Protein AF-0000000087367132 (afdb_homodimer)

Solvent-accessible surface area (backbone atoms only — not comparable to full-atom values): 12908 Å² total; per-residue (Å²): 130,71,71,54,52,54,44,44,33,48,47,47,49,28,48,51,34,58,74,62,59,43,39,33,38,38,40,25,40,36,83,37,77,78,73,50,63,68,55,49,30,66,63,48,73,34,74,40,70,44,78,36,56,36,53,92,91,33,25,11,38,36,42,36,28,31,84,76,44,47,73,47,77,76,42,76,52,73,27,36,38,33,30,38,42,28,32,72,91,78,63,48,67,48,30,38,34,42,36,33,54,62,40,57,63,61,81,70,65,73,75,58,79,61,64,66,75,78,123,129,73,70,56,53,54,44,48,36,47,49,48,49,27,48,51,35,58,74,64,58,44,38,34,37,37,42,25,40,36,86,36,77,77,73,52,64,67,56,50,29,66,65,48,73,34,74,40,73,44,80,37,57,36,54,92,92,35,26,11,38,35,42,34,28,31,83,78,43,46,72,46,76,78,44,75,54,72,26,36,40,34,31,39,42,28,32,70,90,80,64,50,69,47,29,38,35,41,36,35,56,64,41,57,52,69,71,64,63,56,76,71,53,84,66,75,74,78,124

Organism: Triticum turgidum subsp. durum (NCBI:txid4567)

Foldseek 3Di:
DPVVVLVVVLLVQLCVCVVVVDFKDKDFAAQPQDDDPVVSCVSNVFDDKDWACADDNQHIMMITGHPQWDKAWDDDDSFKTWIKIAGDVVRDIDIDMDGYDPPPPDCPPPPPPPPDPPD/DVVVVLVVVLLVQLCVCVVVVDFKDKDFADQPQDDDPVVSCVSNVFDDKDWACADDNQHIMMITGHPQWDKAWDDDDSFKTWIKIAGPVVRDIDIDMDGDDPPPPPPVVPVVPDPPPPD

Sequence (238 aa):
MGRGLGNDRMLFLANLIRSTKAEVTFVSEIKSSKVCSVYLVNRFDVTNVLVVPSRGASGGLWLMWTDDLNITVHSATFHHILANVVHPASGVQFCLICTSKHARVLQWYFFSFNRPLSQMGRGLGNDRMLFLANLIRSTKAEVTFVSEIKSSKVCSVYLVNRFDVTNVLVVPSRGASGGLWLMWTDDLNITVHSATFHHILANVVHPASGVQFCLICTSKHARVLQWYFFSFNRPLSQ

Radius of gyration: 17.92 Å; Cα contacts (8 Å, |Δi|>4): 469; chains: 2; bounding box: 49×49×58 Å

pLDDT: mean 73.44, std 22.29, range [22.67, 95.94]

Secondary structure (DSSP, 8-state):
-HHHHHHHHHHHHHHHHHHHT-SEEEEEEE--SS--HHHHHHHHT-SEEEEE--BTTBPEEEEEE-TTSEEEEEEE-SSEEEEEEE-TTT--EEEEEEE-TT----------S------/--HHHHHHHHHHHHHHHHHHT-SEEEEEEE--SS--HHHHHHHHT-SEEEEE--BTTBPEEEEEE-TTSEEEEEEE-SSEEEEEEE-TTT--EEEEEEE-TT--SGGGGGG--------

Structure (mmCIF, N/CA/C/O backbone):
data_AF-0000000087367132-model_v1
#
loop_
_entity.id
_entity.type
_entity.pdbx_description
1 polymer 'Uncharacterized protein'
#
loop_
_atom_site.group_PDB
_atom_site.id
_atom_site.type_symbol
_atom_site.label_atom_id
_atom_site.label_alt_id
_atom_site.label_comp_id
_atom_site.label_asym_id
_atom_site.label_entity_id
_atom_site.label_seq_id
_atom_site.pdbx_PDB_ins_code
_atom_site.Cartn_x
_atom_site.Cartn_y
_atom_site.Cartn_z
_atom_site.occupancy
_atom_site.B_iso_or_equiv
_atom_site.auth_seq_id
_atom_site.auth_comp_id
_atom_site.auth_asym_id
_atom_site.auth_atom_id
_atom_site.pdbx_PDB_model_num
ATOM 1 N N . MET A 1 1 ? -5.184 27.547 -6.203 1 25.3 1 MET A N 1
ATOM 2 C CA . MET A 1 1 ? -3.873 26.922 -6.367 1 25.3 1 MET A CA 1
ATOM 3 C C . MET A 1 1 ? -3.945 25.422 -6.098 1 25.3 1 MET A C 1
ATOM 5 O O . MET A 1 1 ? -2.92 24.734 -6.094 1 25.3 1 MET A O 1
ATOM 9 N N . GLY A 1 2 ? -4.789 24.875 -5.223 1 33.53 2 GLY A N 1
ATOM 10 C CA . GLY A 1 2 ? -4.941 23.625 -4.508 1 33.53 2 GLY A CA 1
ATOM 11 C C . GLY A 1 2 ? -5.266 22.453 -5.422 1 33.53 2 GLY A C 1
ATOM 12 O O . GLY A 1 2 ? -5.062 21.297 -5.051 1 33.53 2 GLY A O 1
ATOM 13 N N . ARG A 1 3 ? -6.141 22.719 -6.367 1 39.12 3 ARG A N 1
ATOM 14 C CA . ARG A 1 3 ? -6.801 21.828 -7.312 1 39.12 3 ARG A CA 1
ATOM 15 C C . ARG A 1 3 ? -5.793 21.188 -8.266 1 39.12 3 ARG A C 1
ATOM 17 O O . ARG A 1 3 ? -6 20.078 -8.75 1 39.12 3 ARG A O 1
ATOM 24 N N . GLY A 1 4 ? -4.781 22 -8.547 1 39.09 4 GLY A N 1
ATOM 25 C CA . GLY A 1 4 ? -3.793 21.719 -9.57 1 39.09 4 GLY A CA 1
ATOM 26 C C . GLY A 1 4 ? -2.863 20.578 -9.219 1 39.09 4 GLY A C 1
ATOM 27 O O . GLY A 1 4 ? -2.525 19.75 -10.078 1 39.09 4 GLY A O 1
ATOM 28 N N . LEU A 1 5 ? -2.32 20.703 -7.918 1 42.44 5 LEU A N 1
ATOM 29 C CA . LEU A 1 5 ? -1.371 19.734 -7.379 1 42.44 5 LEU A CA 1
ATOM 30 C C . LEU A 1 5 ? -1.988 18.328 -7.324 1 42.44 5 LEU A C 1
ATOM 32 O O . LEU A 1 5 ? -1.293 17.328 -7.52 1 42.44 5 LEU A O 1
ATOM 36 N N . GLY A 1 6 ? -3.348 18.469 -7.027 1 52.84 6 GLY A N 1
ATOM 37 C CA . GLY A 1 6 ? -4.125 17.25 -7.055 1 52.84 6 GLY A CA 1
ATOM 38 C C . GLY A 1 6 ? -4.156 16.594 -8.422 1 52.84 6 GLY A C 1
ATOM 39 O O . GLY A 1 6 ? -3.973 15.375 -8.539 1 52.84 6 GLY A O 1
ATOM 40 N N . ASN A 1 7 ? -4.133 17.531 -9.32 1 59.34 7 ASN A N 1
ATOM 41 C CA . ASN A 1 7 ? -4.227 17.031 -10.695 1 59.34 7 ASN A CA 1
ATOM 42 C C . ASN A 1 7 ? -2.904 16.438 -11.164 1 59.34 7 ASN A C 1
ATOM 44 O O . ASN A 1 7 ? -2.889 15.398 -11.836 1 59.34 7 ASN A O 1
ATOM 48 N N . ASP A 1 8 ? -1.919 17.203 -10.75 1 65.31 8 ASP A N 1
ATOM 49 C CA . ASP A 1 8 ? -0.606 16.734 -11.18 1 65.31 8 ASP A CA 1
ATOM 50 C C . ASP A 1 8 ? -0.274 15.383 -10.539 1 65.31 8 ASP A C 1
ATOM 52 O O . ASP A 1 8 ? 0.299 14.508 -11.188 1 65.31 8 ASP A O 1
ATOM 56 N N . ARG A 1 9 ? -0.706 15.273 -9.352 1 68.56 9 ARG A N 1
ATOM 57 C CA . ARG A 1 9 ? -0.485 14.008 -8.664 1 68.56 9 ARG A CA 1
ATOM 58 C C . ARG A 1 9 ? -1.268 12.883 -9.328 1 68.56 9 ARG A C 1
ATOM 60 O O . ARG A 1 9 ? -0.756 11.773 -9.484 1 68.56 9 ARG A O 1
ATOM 67 N N . MET A 1 10 ? -2.361 13.32 -9.711 1 75.94 10 MET A N 1
ATOM 68 C CA . MET A 1 10 ? -3.215 12.312 -10.336 1 75.94 10 MET A CA 1
ATOM 69 C C . MET A 1 10 ? -2.672 11.914 -11.703 1 75.94 10 MET A C 1
ATOM 71 O O . MET A 1 10 ? -2.721 10.734 -12.078 1 75.94 10 MET A O 1
ATOM 75 N N . LEU A 1 11 ? -2.168 12.898 -12.336 1 76.56 11 LEU A N 1
ATOM 76 C CA . LEU A 1 11 ? -1.594 12.617 -13.648 1 76.56 11 LEU A CA 1
ATOM 77 C C . LEU A 1 11 ? -0.336 11.766 -13.523 1 76.56 11 LEU A C 1
ATOM 79 O O . LEU A 1 11 ? -0.125 10.844 -14.305 1 76.56 11 LEU A O 1
ATOM 83 N N . PHE A 1 12 ? 0.401 12.055 -12.609 1 78.31 12 PHE A N 1
ATOM 84 C CA . PHE A 1 12 ? 1.61 11.281 -12.367 1 78.31 12 PHE A CA 1
ATOM 85 C C . PHE A 1 12 ? 1.265 9.836 -12.016 1 78.31 12 PHE A C 1
ATOM 87 O O . PHE A 1 12 ? 1.85 8.898 -12.562 1 78.31 12 PHE A O 1
ATOM 94 N N . LEU A 1 13 ? 0.392 9.797 -11.164 1 82.5 13 LEU A N 1
ATOM 95 C CA . LEU A 1 13 ? -0.024 8.461 -10.742 1 82.5 13 LEU A CA 1
ATOM 96 C C . LEU A 1 13 ? -0.577 7.664 -11.922 1 82.5 13 LEU A C 1
ATOM 98 O O . LEU A 1 13 ? -0.265 6.484 -12.078 1 82.5 13 LEU A O 1
ATOM 102 N N . ALA A 1 14 ? -1.333 8.352 -12.641 1 86.12 14 ALA A N 1
ATOM 103 C CA . ALA A 1 14 ? -1.898 7.688 -13.812 1 86.12 14 ALA A CA 1
ATOM 104 C C . ALA A 1 14 ? -0.799 7.211 -14.758 1 86.12 14 ALA A C 1
ATOM 106 O O . ALA A 1 14 ? -0.839 6.074 -15.242 1 86.12 14 ALA A O 1
ATOM 107 N N . ASN A 1 15 ? 0.107 8.047 -14.953 1 86.06 15 ASN A N 1
ATOM 108 C CA . ASN A 1 15 ? 1.219 7.688 -15.828 1 86.06 15 ASN A CA 1
ATOM 109 C C . ASN A 1 15 ? 2.047 6.547 -15.242 1 86.06 15 ASN A C 1
ATOM 111 O O . ASN A 1 15 ? 2.502 5.664 -15.977 1 86.06 15 ASN A O 1
ATOM 115 N N . LEU A 1 16 ? 2.268 6.656 -14.008 1 85.19 16 LEU A N 1
ATOM 116 C CA . LEU A 1 16 ? 3.025 5.609 -13.328 1 85.19 16 LEU A CA 1
ATOM 117 C C . LEU A 1 16 ? 2.324 4.262 -13.453 1 85.19 16 LEU A C 1
ATOM 119 O O . LEU A 1 16 ? 2.957 3.256 -13.781 1 85.19 16 LEU A O 1
ATOM 123 N N . ILE A 1 17 ? 1.095 4.273 -13.258 1 89 17 ILE A N 1
ATOM 124 C CA . ILE A 1 17 ? 0.31 3.045 -13.336 1 89 17 ILE A CA 1
ATOM 125 C C . ILE A 1 17 ? 0.336 2.502 -14.758 1 89 17 ILE A C 1
ATOM 127 O O . ILE A 1 17 ? 0.559 1.308 -14.977 1 89 17 ILE A O 1
ATOM 131 N N . ARG A 1 18 ? 0.165 3.354 -15.672 1 88.62 18 ARG A N 1
ATOM 132 C CA . ARG A 1 18 ? 0.109 2.941 -17.062 1 88.62 18 ARG A CA 1
ATOM 133 C C . ARG A 1 18 ? 1.464 2.426 -17.547 1 88.62 18 ARG A C 1
ATOM 135 O O . ARG A 1 18 ? 1.543 1.381 -18.188 1 88.62 18 ARG A O 1
ATOM 142 N N . SER A 1 19 ? 2.441 3.146 -17.172 1 89.25 19 SER A N 1
ATOM 143 C CA . SER A 1 19 ? 3.773 2.801 -17.656 1 89.25 19 SER A CA 1
ATOM 144 C C . SER A 1 19 ? 4.277 1.515 -17.016 1 89.25 19 SER A C 1
ATOM 146 O O . SER A 1 19 ? 5.043 0.765 -17.625 1 89.25 19 SER A O 1
ATOM 148 N N . THR A 1 20 ? 3.92 1.251 -15.844 1 90.12 20 THR A N 1
ATOM 149 C CA . THR A 1 20 ? 4.418 0.081 -15.125 1 90.12 20 THR A CA 1
ATOM 150 C C . THR A 1 20 ? 3.436 -1.081 -15.242 1 90.12 20 THR A C 1
ATOM 152 O O . THR A 1 20 ? 3.756 -2.211 -14.867 1 90.12 20 THR A O 1
ATOM 155 N N . LYS A 1 21 ? 2.252 -0.801 -15.773 1 91.31 21 LYS A N 1
ATOM 156 C CA . LYS A 1 21 ? 1.174 -1.783 -15.852 1 91.31 21 LYS A CA 1
ATOM 157 C C . LYS A 1 21 ? 0.908 -2.416 -14.492 1 91.31 21 LYS A C 1
ATOM 159 O O . LYS A 1 21 ? 0.802 -3.639 -14.375 1 91.31 21 LYS A O 1
ATOM 164 N N . ALA A 1 22 ? 0.892 -1.534 -13.57 1 93.06 22 ALA A N 1
ATOM 165 C CA . ALA A 1 22 ? 0.667 -2.012 -12.211 1 93.06 22 ALA A CA 1
ATOM 166 C C . ALA A 1 22 ? -0.708 -2.66 -12.078 1 93.06 22 ALA A C 1
ATOM 168 O O . ALA A 1 22 ? -1.701 -2.133 -12.586 1 93.06 22 ALA A O 1
ATOM 169 N N . GLU A 1 23 ? -0.711 -3.803 -11.422 1 94.56 23 GLU A N 1
ATOM 170 C CA . GLU A 1 23 ? -1.973 -4.52 -11.258 1 94.56 23 GLU A CA 1
ATOM 171 C C . GLU A 1 23 ? -2.658 -4.125 -9.953 1 94.56 23 GLU A C 1
ATOM 173 O O . GLU A 1 23 ? -3.863 -4.336 -9.789 1 94.56 23 GLU A O 1
ATOM 178 N N . VAL A 1 24 ? -1.892 -3.656 -9 1 94.81 24 VAL A N 1
ATOM 179 C CA . VAL A 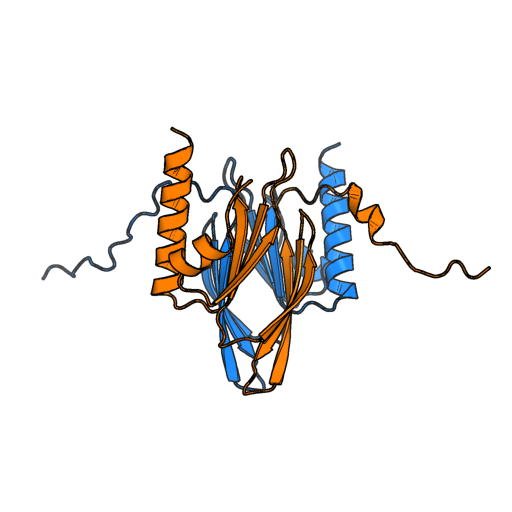1 24 ? -2.432 -3.191 -7.727 1 94.81 24 VAL A CA 1
ATOM 180 C C . VAL A 1 24 ? -1.802 -1.851 -7.359 1 94.81 24 VAL A C 1
ATOM 182 O O . VAL A 1 24 ? -0.578 -1.699 -7.402 1 94.81 24 VAL A O 1
ATOM 185 N N . THR A 1 25 ? -2.641 -0.878 -7.031 1 93.44 25 THR A N 1
ATOM 186 C CA . THR A 1 25 ? -2.166 0.438 -6.621 1 93.44 25 THR A CA 1
ATOM 187 C C . THR A 1 25 ? -2.881 0.9 -5.355 1 93.44 25 THR A C 1
ATOM 189 O O . THR A 1 25 ? -4.113 0.889 -5.293 1 93.44 25 THR A O 1
ATOM 192 N N . PHE A 1 26 ? -2.098 1.244 -4.387 1 92.19 26 PHE A N 1
ATOM 193 C CA . PHE A 1 26 ? -2.611 1.848 -3.16 1 92.19 26 PHE A CA 1
ATOM 194 C C . PHE A 1 26 ? -2.207 3.314 -3.068 1 92.19 26 PHE A C 1
ATOM 196 O O . PHE A 1 26 ? -1.042 3.656 -3.283 1 92.19 26 PHE A O 1
ATOM 203 N N . VAL A 1 27 ? -3.268 4.152 -2.76 1 85.94 27 VAL A N 1
ATOM 204 C CA . VAL A 1 27 ? -3.025 5.586 -2.619 1 85.94 27 VAL A CA 1
ATOM 205 C C . VAL A 1 27 ? -3.553 6.07 -1.27 1 85.94 27 VAL A C 1
ATOM 207 O O . VAL A 1 27 ? -4.699 5.789 -0.908 1 85.94 27 VAL A O 1
ATOM 210 N N . SER A 1 28 ? -2.611 6.652 -0.563 1 81 28 SER A N 1
ATOM 211 C CA . SER A 1 28 ? -3.043 7.227 0.706 1 81 28 SER A CA 1
ATOM 212 C C . SER A 1 28 ? -3.051 8.75 0.649 1 81 28 SER A C 1
ATOM 214 O O . SER A 1 28 ? -2.309 9.352 -0.131 1 81 28 SER A O 1
ATOM 216 N N . GLU A 1 29 ? -3.945 9.406 1.53 1 66.5 29 GLU A N 1
ATOM 217 C CA . GLU A 1 29 ? -4.031 10.812 1.923 1 66.5 29 GLU A CA 1
ATOM 218 C C . GLU A 1 29 ? -4.441 11.688 0.745 1 66.5 29 GLU A C 1
ATOM 220 O O . GLU A 1 29 ? -3.666 12.531 0.291 1 66.5 29 GLU A O 1
ATOM 225 N N . ILE A 1 30 ? -5.355 11.234 0.219 1 60.34 30 ILE A N 1
ATOM 226 C CA . ILE A 1 30 ? -5.977 12.117 -0.76 1 60.34 30 ILE A CA 1
ATOM 227 C C . ILE A 1 30 ? -7.152 12.852 -0.119 1 60.34 30 ILE A C 1
ATOM 229 O O . ILE A 1 30 ? -7.93 12.258 0.632 1 60.34 30 ILE A O 1
ATOM 233 N N . LYS A 1 31 ? -6.82 14.062 0.013 1 55.81 31 LYS A N 1
ATOM 234 C CA . LYS A 1 31 ? -7.977 14.82 0.479 1 55.81 31 LYS A CA 1
ATOM 235 C C . LYS A 1 31 ? -9.102 14.789 -0.551 1 55.81 31 LYS A C 1
ATOM 237 O O . LYS A 1 31 ? -9.078 15.539 -1.525 1 55.81 31 LYS A O 1
ATOM 242 N N . SER A 1 32 ? -9.484 13.516 -0.865 1 53.34 32 SER A N 1
ATOM 243 C CA . SER A 1 32 ? -10.539 13.492 -1.873 1 53.34 32 SER A CA 1
ATOM 244 C C . SER A 1 32 ? -11.906 13.281 -1.235 1 53.34 32 SER A C 1
ATOM 246 O O . SER A 1 32 ? -12.117 12.312 -0.508 1 53.34 32 SER A O 1
ATOM 248 N N . SER A 1 33 ? -12.617 14.18 -0.838 1 54.88 33 SER A N 1
ATOM 249 C CA . SER A 1 33 ? -13.984 14.031 -0.346 1 54.88 33 SER A CA 1
ATOM 250 C C . SER A 1 33 ? -14.875 13.375 -1.395 1 54.88 33 SER A C 1
ATOM 252 O O . SER A 1 33 ? -15.812 12.648 -1.054 1 54.88 33 SER A O 1
ATOM 254 N N . LYS A 1 34 ? -14.727 13.789 -2.621 1 58.06 34 LYS A N 1
ATOM 255 C CA . LYS A 1 34 ? -15.82 13.469 -3.535 1 58.06 34 LYS A CA 1
ATOM 256 C C . LYS A 1 34 ? -15.305 12.766 -4.785 1 58.06 34 LYS A C 1
ATOM 258 O O . LYS A 1 34 ? -15.844 12.953 -5.879 1 58.06 34 LYS A O 1
ATOM 263 N N . VAL A 1 35 ? -14.336 11.867 -4.574 1 62.06 35 VAL A N 1
ATOM 264 C CA . VAL A 1 35 ? -13.953 11.289 -5.859 1 62.06 35 VAL A CA 1
ATOM 265 C C . VAL A 1 35 ? -14.805 10.055 -6.145 1 62.06 35 VAL A C 1
ATOM 267 O O . VAL A 1 35 ? -15.008 9.211 -5.266 1 62.06 35 VAL A O 1
ATOM 270 N N . CYS A 1 36 ? -15.414 10.086 -7.297 1 66.94 36 CYS A N 1
ATOM 271 C CA . CYS A 1 36 ? -16.25 8.977 -7.738 1 66.94 36 CYS A CA 1
ATOM 272 C C . CYS A 1 36 ? -15.398 7.832 -8.289 1 66.94 36 CYS A C 1
ATOM 274 O O . CYS A 1 36 ? -14.414 8.07 -8.984 1 66.94 36 CYS A O 1
ATOM 276 N N . SER A 1 37 ? -15.797 6.633 -7.883 1 73.69 37 SER A N 1
ATOM 277 C CA . SER A 1 37 ? -15.125 5.414 -8.32 1 73.69 37 SER A CA 1
ATOM 278 C C . SER A 1 37 ? -15.023 5.359 -9.844 1 73.69 37 SER A C 1
ATOM 280 O O . SER A 1 37 ? -14.008 4.918 -10.391 1 73.69 37 SER A O 1
ATOM 282 N N . VAL A 1 38 ? -16.031 5.902 -10.484 1 74.56 38 VAL A N 1
ATOM 283 C CA . VAL A 1 38 ? -16.062 5.848 -11.938 1 74.56 38 VAL A CA 1
ATOM 284 C C . VAL A 1 38 ? -14.969 6.73 -12.523 1 74.56 38 VAL A C 1
ATOM 286 O O . VAL A 1 38 ? -14.328 6.371 -13.516 1 74.56 38 VAL A O 1
ATOM 289 N N . TYR A 1 39 ? -14.758 7.785 -11.859 1 77.25 39 TYR A N 1
ATOM 290 C CA . TYR A 1 39 ? -13.695 8.688 -12.305 1 77.25 39 TYR A CA 1
ATOM 291 C C . TYR A 1 39 ? -12.336 8.016 -12.203 1 77.25 39 TYR A C 1
ATOM 293 O O . TYR A 1 39 ? -11.531 8.086 -13.133 1 77.25 39 TYR A O 1
ATOM 301 N N . LEU A 1 40 ? -12.148 7.34 -11.195 1 79.94 40 LEU A N 1
ATOM 302 C CA . LEU A 1 40 ? -10.852 6.707 -10.969 1 79.94 40 LEU A CA 1
ATOM 303 C C . LEU A 1 40 ? -10.625 5.562 -11.953 1 79.94 40 LEU A C 1
ATOM 305 O O . LEU A 1 40 ? -9.516 5.395 -12.469 1 79.94 40 LEU A O 1
ATOM 309 N N . VAL A 1 41 ? -11.656 4.863 -12.234 1 81.56 41 VAL A N 1
ATOM 310 C CA . VAL A 1 41 ? -11.562 3.734 -13.148 1 81.56 41 VAL A CA 1
ATOM 311 C C . VAL A 1 41 ? -11.141 4.227 -14.531 1 81.56 41 VAL A C 1
ATOM 313 O O . VAL A 1 41 ? -10.281 3.629 -15.18 1 81.56 41 VAL A O 1
ATOM 316 N N . ASN A 1 42 ? -11.703 5.273 -14.883 1 81.88 42 ASN A N 1
ATOM 317 C CA . ASN A 1 42 ? -11.414 5.812 -16.203 1 81.88 42 ASN A CA 1
ATOM 318 C C . ASN A 1 42 ? -10.047 6.484 -16.25 1 81.88 42 ASN A C 1
ATOM 320 O O . ASN A 1 42 ? -9.312 6.336 -17.234 1 81.88 42 ASN A O 1
ATOM 324 N N . ARG A 1 43 ? -9.766 7.109 -15.18 1 80.69 43 ARG A N 1
ATOM 325 C CA . ARG A 1 43 ? -8.531 7.891 -15.133 1 80.69 43 ARG A CA 1
ATOM 326 C C . ARG A 1 43 ? -7.309 6.98 -15.07 1 80.69 43 ARG A C 1
ATOM 328 O O . ARG A 1 43 ? -6.27 7.285 -15.656 1 80.69 43 ARG A O 1
ATOM 335 N N . PHE A 1 44 ? -7.383 5.906 -14.406 1 85.81 44 PHE A N 1
ATOM 336 C CA . PHE A 1 44 ? -6.207 5.09 -14.133 1 85.81 44 PHE A CA 1
ATOM 337 C C . PHE A 1 44 ? -6.246 3.795 -14.93 1 85.81 44 PHE A C 1
ATOM 339 O O . PHE A 1 44 ? -5.305 3 -14.883 1 85.81 44 PHE A O 1
ATOM 346 N N . ASP A 1 45 ? -7.254 3.572 -15.734 1 86.19 45 ASP A N 1
ATOM 347 C CA . ASP A 1 45 ? -7.414 2.373 -16.547 1 86.19 45 ASP A CA 1
ATOM 348 C C . ASP A 1 45 ? -7.367 1.112 -15.695 1 86.19 45 ASP A C 1
ATOM 350 O O . ASP A 1 45 ? -6.621 0.178 -15.992 1 86.19 45 ASP A O 1
ATOM 354 N N . VAL A 1 46 ? -8.047 1.258 -14.617 1 87.25 46 VAL A N 1
ATOM 355 C CA . VAL A 1 46 ? -8.203 0.108 -13.734 1 87.25 46 VAL A CA 1
ATOM 356 C C . VAL A 1 46 ? -9.648 -0.374 -13.766 1 87.25 46 VAL A C 1
ATOM 358 O O . VAL A 1 46 ? -10.539 0.337 -14.242 1 87.25 46 VAL A O 1
ATOM 361 N N . THR A 1 47 ? -9.797 -1.593 -13.32 1 90.75 47 THR A N 1
ATOM 362 C CA . THR A 1 47 ? -11.133 -2.174 -13.414 1 90.75 47 THR A CA 1
ATOM 363 C C . THR A 1 47 ? -11.844 -2.109 -12.07 1 90.75 47 THR A C 1
ATOM 365 O O . THR A 1 47 ? -13.078 -2.033 -12.016 1 90.75 47 THR A O 1
ATOM 368 N N . ASN A 1 48 ? -11.109 -2.195 -11.008 1 93.5 48 ASN A N 1
ATOM 369 C CA . ASN A 1 48 ? -11.688 -2.209 -9.672 1 93.5 48 ASN A CA 1
ATOM 370 C C . ASN A 1 48 ? -11.086 -1.114 -8.789 1 93.5 48 ASN A C 1
ATOM 372 O O . ASN A 1 48 ? -9.883 -0.854 -8.844 1 93.5 48 ASN A O 1
ATOM 376 N N . VAL A 1 49 ? -12.07 -0.487 -7.988 1 91.31 49 VAL A N 1
ATOM 377 C CA . VAL A 1 49 ? -11.609 0.587 -7.113 1 91.31 49 VAL A CA 1
ATOM 378 C C . VAL A 1 49 ? -12.336 0.518 -5.777 1 91.31 49 VAL A C 1
ATOM 380 O O . VAL A 1 49 ? -13.539 0.241 -5.734 1 91.31 49 VAL A O 1
ATOM 383 N N . LEU A 1 50 ? -11.578 0.665 -4.75 1 91.75 50 LEU A N 1
ATOM 384 C CA . LEU A 1 50 ? -12.117 0.922 -3.42 1 91.75 50 LEU A CA 1
ATOM 385 C C . LEU A 1 50 ? -11.711 2.307 -2.926 1 91.75 50 LEU A C 1
ATOM 387 O O . LEU A 1 50 ? -10.523 2.643 -2.918 1 91.75 50 LEU A O 1
ATOM 391 N N . VAL A 1 51 ? -12.75 3.055 -2.553 1 88 51 VAL A N 1
ATOM 392 C CA . VAL A 1 51 ? -12.484 4.402 -2.057 1 88 51 VAL A CA 1
ATOM 393 C C . VAL A 1 51 ? -12.906 4.504 -0.593 1 88 51 VAL A C 1
ATOM 395 O O . VAL A 1 51 ? -14.062 4.25 -0.252 1 88 51 VAL A O 1
ATOM 398 N N . VAL A 1 52 ? -11.93 4.82 0.258 1 87.44 52 VAL A N 1
ATOM 399 C CA . VAL A 1 52 ? -12.211 5.227 1.631 1 87.44 52 VAL A CA 1
ATOM 400 C C . VAL A 1 52 ? -12.141 6.746 1.746 1 87.44 52 VAL A C 1
ATOM 402 O O . VAL A 1 52 ? -11.07 7.336 1.605 1 87.44 52 VAL A O 1
ATOM 405 N N . PRO A 1 53 ? -13.297 7.344 1.952 1 81.06 53 PRO A N 1
ATOM 406 C CA . PRO A 1 53 ? -13.305 8.805 1.965 1 81.06 53 PRO A CA 1
ATOM 407 C C . PRO A 1 53 ? -12.5 9.391 3.123 1 81.06 53 PRO A C 1
ATOM 409 O O . PRO A 1 53 ? -12.281 8.719 4.129 1 81.06 53 PRO A O 1
ATOM 412 N N . SER A 1 54 ? -12.047 10.648 2.83 1 76.81 54 SER A N 1
ATOM 413 C CA . SER A 1 54 ? -11.352 11.352 3.896 1 76.81 54 SER A CA 1
ATOM 414 C C . SER A 1 54 ? -12.305 11.727 5.027 1 76.81 54 SER A C 1
ATOM 416 O O . SER A 1 54 ? -13.5 11.914 4.805 1 76.81 54 SER A O 1
ATOM 418 N N . ARG A 1 55 ? -11.75 11.719 6.191 1 71.06 55 ARG A N 1
ATOM 419 C CA . ARG A 1 55 ? -12.508 12.156 7.363 1 71.06 55 ARG A CA 1
ATOM 420 C C . ARG A 1 55 ? -11.695 13.141 8.195 1 71.06 55 ARG A C 1
ATOM 422 O O . ARG A 1 55 ? -10.656 12.789 8.758 1 71.06 55 ARG A O 1
ATOM 429 N N . GLY A 1 56 ? -12.242 14.344 8.273 1 67.75 56 GLY A N 1
ATOM 430 C CA . GLY A 1 56 ? -11.531 15.359 9.031 1 67.75 56 GLY A CA 1
ATOM 431 C C . GLY A 1 56 ? -10.141 15.648 8.5 1 67.75 56 GLY A C 1
ATOM 432 O O . GLY A 1 56 ? -9.984 16.016 7.336 1 67.75 56 GLY A O 1
ATOM 433 N N . ALA A 1 57 ? -9.156 15.328 9.398 1 64.12 57 ALA A N 1
ATOM 434 C CA . ALA A 1 57 ? -7.766 15.609 9.062 1 64.12 57 ALA A CA 1
ATOM 435 C C . ALA A 1 57 ? -7.105 14.414 8.383 1 64.12 57 ALA A C 1
ATOM 437 O O . ALA A 1 57 ? -6.012 14.531 7.824 1 64.12 57 ALA A O 1
ATOM 438 N N . SER A 1 58 ? -7.934 13.289 8.406 1 64.12 58 SER A N 1
ATOM 439 C CA . SER A 1 58 ? -7.371 12.109 7.773 1 64.12 58 SER A CA 1
ATOM 440 C C . SER A 1 58 ? -7.676 12.086 6.277 1 64.12 58 SER A C 1
ATOM 442 O O . SER A 1 58 ? -8.766 12.477 5.855 1 64.12 58 SER A O 1
ATOM 444 N N . GLY A 1 59 ? -6.762 11.859 5.527 1 70.62 59 GLY A N 1
ATOM 445 C CA . GLY A 1 59 ? -6.988 11.719 4.098 1 70.62 59 GLY A CA 1
ATOM 446 C C . GLY A 1 59 ? -7.715 10.438 3.73 1 70.62 59 GLY A C 1
ATOM 447 O O . GLY A 1 59 ? -8.031 9.633 4.602 1 70.62 59 GLY A O 1
ATOM 448 N N . GLY A 1 60 ? -8.148 10.344 2.59 1 79.19 60 GLY A N 1
ATOM 449 C CA . GLY A 1 60 ? -8.789 9.141 2.08 1 79.19 60 GLY A CA 1
ATOM 450 C C . GLY A 1 60 ? -7.797 8.102 1.593 1 79.19 60 GLY A C 1
ATOM 451 O O . GLY A 1 60 ? -6.602 8.375 1.489 1 79.19 60 GLY A O 1
ATOM 452 N N . LEU A 1 61 ? -8.234 6.859 1.455 1 85.88 61 LEU A N 1
ATOM 453 C CA . LEU A 1 61 ? -7.461 5.762 0.892 1 85.88 61 LEU A CA 1
ATOM 454 C C . LEU A 1 61 ? -8.117 5.223 -0.374 1 85.88 61 LEU A C 1
ATOM 456 O O . LEU A 1 61 ? -9.344 5.105 -0.44 1 85.88 61 LEU A O 1
ATOM 460 N N . TRP A 1 62 ? -7.238 4.887 -1.348 1 89.56 62 TRP A N 1
ATOM 461 C CA . TRP A 1 62 ? -7.707 4.215 -2.553 1 89.56 62 TRP A CA 1
ATOM 462 C C . TRP A 1 62 ? -6.953 2.904 -2.773 1 89.56 62 TRP A C 1
ATOM 464 O O . TRP A 1 62 ? -5.738 2.84 -2.58 1 89.56 62 TRP A O 1
ATOM 474 N N . LEU A 1 63 ? -7.723 1.933 -3.055 1 93.12 63 LEU A N 1
ATOM 475 C CA . LEU A 1 63 ? -7.168 0.69 -3.582 1 93.12 63 LEU A CA 1
ATOM 476 C C . LEU A 1 63 ? -7.727 0.393 -4.969 1 93.12 63 LEU A C 1
ATOM 478 O O . LEU A 1 63 ? -8.945 0.323 -5.152 1 93.12 63 LEU A O 1
ATOM 482 N N . MET A 1 64 ? -6.801 0.288 -5.887 1 93.62 64 MET A N 1
ATOM 483 C CA . MET A 1 64 ? -7.172 0.023 -7.273 1 93.62 64 MET A CA 1
ATOM 484 C C . MET A 1 64 ? -6.465 -1.225 -7.797 1 93.62 64 MET A C 1
ATOM 486 O O . MET A 1 64 ? -5.293 -1.452 -7.496 1 93.62 64 MET A O 1
ATOM 490 N N . TRP A 1 65 ? -7.246 -1.975 -8.57 1 95.06 65 TRP A N 1
ATOM 491 C CA . TRP A 1 65 ? -6.598 -3.16 -9.125 1 95.06 65 TRP A CA 1
ATOM 492 C C . TRP A 1 65 ? -7.262 -3.582 -10.43 1 95.06 65 TRP A C 1
ATOM 494 O O . TRP A 1 65 ? -8.383 -3.168 -10.727 1 95.06 65 TRP A O 1
ATOM 504 N N . THR A 1 66 ? -6.523 -4.363 -11.195 1 93.81 66 THR A N 1
ATOM 505 C CA . THR A 1 66 ? -7.008 -4.848 -12.477 1 93.81 66 THR A CA 1
ATOM 506 C C . THR A 1 66 ? -7.684 -6.207 -12.328 1 93.81 66 THR A C 1
ATOM 508 O O . THR A 1 66 ? -7.586 -6.84 -11.273 1 93.81 66 THR A O 1
ATOM 511 N N . ASP A 1 67 ? -8.312 -6.676 -13.375 1 92.25 67 ASP A N 1
ATOM 512 C CA . ASP A 1 67 ? -9.039 -7.941 -13.359 1 92.25 67 ASP A CA 1
ATOM 513 C C . ASP A 1 67 ? -8.086 -9.125 -13.406 1 92.25 67 ASP A C 1
ATOM 515 O O . ASP A 1 67 ? -8.508 -10.281 -13.25 1 92.25 67 ASP A O 1
ATOM 519 N N . ASP A 1 68 ? -6.828 -8.844 -13.539 1 89.44 68 ASP A N 1
ATOM 520 C CA . ASP A 1 68 ? -5.852 -9.93 -13.547 1 89.44 68 ASP A CA 1
ATOM 521 C C . ASP A 1 68 ? -5.719 -10.555 -12.164 1 89.44 68 ASP A C 1
ATOM 523 O O . ASP A 1 68 ? -5.215 -11.672 -12.023 1 89.44 68 ASP A O 1
ATOM 527 N N . LEU A 1 69 ? -6.184 -9.766 -11.195 1 92 69 LEU A N 1
ATOM 528 C CA . LEU A 1 69 ? -6.152 -10.242 -9.812 1 92 69 LEU A CA 1
ATOM 529 C C . LEU A 1 69 ? -7.531 -10.156 -9.172 1 92 69 LEU A C 1
ATOM 531 O O . LEU A 1 69 ? -8.328 -9.281 -9.531 1 92 69 LEU A O 1
ATOM 535 N N . ASN A 1 70 ? -7.793 -11.102 -8.375 1 94 70 ASN A N 1
ATOM 536 C CA . ASN A 1 70 ? -8.977 -11.016 -7.527 1 94 70 ASN A CA 1
ATOM 537 C C . ASN A 1 70 ? -8.625 -10.516 -6.129 1 94 70 ASN A C 1
ATOM 539 O O . ASN A 1 70 ? -7.887 -11.18 -5.398 1 94 70 ASN A O 1
ATOM 543 N N . ILE A 1 71 ? -9.18 -9.352 -5.797 1 95.25 71 ILE A N 1
ATOM 544 C CA . ILE A 1 71 ? -8.891 -8.781 -4.484 1 95.25 71 ILE A CA 1
ATOM 545 C C . ILE A 1 71 ? -10.156 -8.75 -3.641 1 95.25 71 ILE A C 1
ATOM 547 O O . ILE A 1 71 ? -11.195 -8.258 -4.094 1 95.25 71 ILE A O 1
ATOM 551 N N . THR A 1 72 ? -10.078 -9.344 -2.535 1 95.56 72 THR A N 1
ATOM 552 C CA . THR A 1 72 ? -11.148 -9.281 -1.542 1 95.56 72 THR A CA 1
ATOM 553 C C . THR A 1 72 ? -10.734 -8.406 -0.359 1 95.56 72 THR A C 1
ATOM 555 O O . THR A 1 72 ? -9.766 -8.711 0.336 1 95.56 72 THR A O 1
ATOM 558 N N . VAL A 1 73 ? -11.484 -7.363 -0.135 1 95.81 73 VAL A N 1
ATOM 559 C CA . VAL A 1 73 ? -11.188 -6.477 0.985 1 95.81 73 VAL A CA 1
ATOM 560 C C . VAL A 1 73 ? -11.859 -7.008 2.252 1 95.81 73 VAL A C 1
ATOM 562 O O . VAL A 1 73 ? -13.078 -7.18 2.293 1 95.81 73 VAL A O 1
ATOM 565 N N . HIS A 1 74 ? -11.07 -7.203 3.254 1 94.56 74 HIS A N 1
ATOM 566 C CA . HIS A 1 74 ? -11.586 -7.734 4.512 1 94.56 74 HIS A CA 1
ATOM 567 C C . HIS A 1 74 ? -11.922 -6.613 5.488 1 94.56 74 HIS A C 1
ATOM 569 O O . HIS A 1 74 ? -12.859 -6.734 6.273 1 94.56 74 HIS A O 1
ATOM 575 N N . SER A 1 75 ? -11.133 -5.625 5.512 1 90.31 75 SER A N 1
ATOM 576 C CA . SER A 1 75 ? -11.359 -4.469 6.367 1 90.31 75 SER A CA 1
ATOM 577 C C . SER A 1 75 ? -10.805 -3.195 5.734 1 90.31 75 SER A C 1
ATOM 579 O O . SER A 1 75 ? -9.742 -3.219 5.105 1 90.31 75 SER A O 1
ATOM 581 N N . ALA A 1 76 ? -11.617 -2.123 5.887 1 90.5 76 ALA A N 1
ATOM 582 C CA . ALA A 1 76 ? -11.211 -0.801 5.422 1 90.5 76 ALA A CA 1
ATOM 583 C C . ALA A 1 76 ? -11.633 0.283 6.41 1 90.5 76 ALA A C 1
ATOM 585 O O . ALA A 1 76 ? -12.812 0.392 6.754 1 90.5 76 ALA A O 1
ATOM 586 N N . THR A 1 77 ? -10.633 0.936 6.93 1 84.5 77 THR A N 1
ATOM 587 C CA . THR A 1 77 ? -10.875 2.094 7.785 1 84.5 77 THR A CA 1
ATOM 588 C C . THR A 1 77 ? -10.188 3.334 7.215 1 84.5 77 THR A C 1
ATOM 590 O O . THR A 1 77 ? -9.578 3.279 6.148 1 84.5 77 THR A O 1
ATOM 593 N N . PHE A 1 78 ? -10.25 4.355 7.91 1 79.94 78 PHE A N 1
ATOM 594 C CA . PHE A 1 78 ? -9.586 5.578 7.473 1 79.94 78 PHE A CA 1
ATOM 595 C C . PHE A 1 78 ? -8.07 5.438 7.559 1 79.94 78 PHE A C 1
ATOM 597 O O . PHE A 1 78 ? -7.332 6.242 6.988 1 79.94 78 PHE A O 1
ATOM 604 N N . HIS A 1 79 ? -7.656 4.309 8.164 1 78.69 79 HIS A N 1
ATOM 605 C CA . HIS A 1 79 ? -6.227 4.211 8.438 1 78.69 79 HIS A CA 1
ATOM 606 C C . HIS A 1 79 ? -5.598 3.045 7.684 1 78.69 79 HIS A C 1
ATOM 608 O O . HIS A 1 79 ? -4.387 3.027 7.457 1 78.69 79 HIS A O 1
ATOM 614 N N . HIS A 1 80 ? -6.477 2.074 7.398 1 86.56 80 HIS A N 1
ATOM 615 C CA . HIS A 1 80 ? -5.867 0.906 6.773 1 86.56 80 HIS A CA 1
ATOM 616 C C . HIS A 1 80 ? -6.855 0.19 5.859 1 86.56 80 HIS A C 1
ATOM 618 O O . HIS A 1 80 ? -8.07 0.362 5.992 1 86.56 80 HIS A O 1
ATOM 624 N N . ILE A 1 81 ? -6.32 -0.565 4.953 1 91.5 81 ILE A N 1
ATOM 625 C CA . ILE A 1 81 ? -7.055 -1.529 4.141 1 91.5 81 ILE A CA 1
ATOM 626 C C . ILE A 1 81 ? -6.41 -2.906 4.266 1 91.5 81 ILE A C 1
ATOM 628 O O . ILE A 1 81 ? -5.191 -3.045 4.113 1 91.5 81 ILE A O 1
ATOM 632 N N . LEU A 1 82 ? -7.223 -3.871 4.715 1 93.56 82 LEU A N 1
ATOM 633 C CA . LEU A 1 82 ? -6.84 -5.277 4.723 1 93.56 82 LEU A CA 1
ATOM 634 C C . LEU A 1 82 ? -7.508 -6.035 3.58 1 93.56 82 LEU A C 1
ATOM 636 O O . LEU A 1 82 ? -8.734 -6.043 3.471 1 93.56 82 LEU A O 1
ATOM 640 N N . ALA A 1 83 ? -6.633 -6.648 2.76 1 95.94 83 ALA A N 1
ATOM 641 C CA . ALA A 1 83 ? -7.199 -7.316 1.591 1 95.94 83 ALA A CA 1
ATOM 642 C C . ALA A 1 83 ? -6.465 -8.625 1.298 1 95.94 83 ALA A C 1
ATOM 644 O O . ALA A 1 83 ? -5.289 -8.773 1.638 1 95.94 83 ALA A O 1
ATOM 645 N N . ASN A 1 84 ? -7.195 -9.516 0.698 1 95.19 84 ASN A N 1
ATOM 646 C CA . ASN A 1 84 ? -6.613 -10.727 0.14 1 95.19 84 ASN A CA 1
ATOM 647 C C . ASN A 1 84 ? -6.5 -10.648 -1.38 1 95.19 84 ASN A C 1
ATOM 649 O O . ASN A 1 84 ? -7.465 -10.297 -2.061 1 95.19 84 ASN A O 1
ATOM 653 N N . VAL A 1 85 ? -5.32 -10.938 -1.856 1 93.81 85 VAL A N 1
ATOM 654 C CA . VAL A 1 85 ? -5.062 -10.93 -3.293 1 93.81 85 VAL A CA 1
ATOM 655 C C . VAL A 1 85 ? -4.949 -12.367 -3.807 1 93.81 85 VAL A C 1
ATOM 657 O O . VAL A 1 85 ? -4.145 -13.148 -3.305 1 93.81 85 VAL A O 1
ATOM 660 N N . VAL A 1 86 ? -5.734 -12.609 -4.801 1 92.38 86 VAL A N 1
ATOM 661 C CA . VAL A 1 86 ? -5.738 -13.953 -5.375 1 92.38 86 VAL A CA 1
ATOM 662 C C . VAL A 1 86 ? -5.461 -13.875 -6.875 1 92.38 86 VAL A C 1
ATOM 664 O O . VAL A 1 86 ? -6.102 -13.102 -7.594 1 92.38 86 VAL A O 1
ATOM 667 N N . HIS A 1 87 ? -4.57 -14.586 -7.301 1 88.75 87 HIS A N 1
ATOM 668 C CA . HIS A 1 87 ? -4.383 -14.766 -8.734 1 88.75 87 HIS A CA 1
ATOM 669 C C . HIS A 1 87 ? -5.312 -15.844 -9.281 1 88.75 87 HIS A C 1
ATOM 671 O O . HIS A 1 87 ? -5.133 -17.031 -8.984 1 88.75 87 HIS A O 1
ATOM 677 N N . PRO A 1 88 ? -6.09 -15.453 -10.086 1 86 88 PRO A N 1
ATOM 678 C CA . PRO A 1 88 ? -7.141 -16.391 -10.477 1 86 88 PRO A CA 1
ATOM 679 C C . PRO A 1 88 ? -6.594 -17.625 -11.203 1 86 88 PRO A C 1
ATOM 681 O O . PRO A 1 88 ? -7.094 -18.734 -11.008 1 86 88 PRO A O 1
ATOM 684 N N . ALA A 1 89 ? -5.629 -17.5 -12.031 1 82.12 89 ALA A N 1
ATOM 685 C CA . ALA A 1 89 ? -5.137 -18.609 -12.852 1 82.12 89 ALA A CA 1
ATOM 686 C C . ALA A 1 89 ? -4.355 -19.609 -12.008 1 82.12 89 ALA A C 1
ATOM 688 O O . ALA A 1 89 ? -4.488 -20.828 -12.195 1 82.12 89 ALA A O 1
ATOM 689 N N . SER A 1 90 ? -3.629 -19.141 -11.031 1 82.62 90 SER A N 1
ATOM 690 C CA . SER A 1 90 ? -2.764 -20.031 -10.25 1 82.62 90 SER A CA 1
ATOM 691 C C . SER A 1 90 ? -3.408 -20.391 -8.922 1 82.62 90 SER A C 1
ATOM 693 O O . SER A 1 90 ? -3.059 -21.406 -8.32 1 82.62 90 SER A O 1
ATOM 695 N N . GLY A 1 91 ? -4.332 -19.609 -8.477 1 84.75 91 GLY A N 1
ATOM 696 C CA . GLY A 1 91 ? -4.949 -19.812 -7.18 1 84.75 91 GLY A CA 1
ATOM 697 C C . GLY A 1 91 ? -4.094 -19.312 -6.027 1 84.75 91 GLY A C 1
ATOM 698 O O . GLY A 1 91 ? -4.504 -19.375 -4.867 1 84.75 91 GLY A O 1
ATOM 699 N N . VAL A 1 92 ? -2.973 -18.812 -6.391 1 84.56 92 VAL A N 1
ATOM 700 C CA . VAL A 1 92 ? -2.068 -18.297 -5.371 1 84.56 92 VAL A CA 1
ATOM 701 C C . VAL A 1 92 ? -2.664 -17.031 -4.75 1 84.56 92 VAL A C 1
ATOM 703 O O . VAL A 1 92 ? -3.215 -16.188 -5.457 1 84.56 92 VAL A O 1
ATOM 706 N N . GLN A 1 93 ? -2.553 -17.047 -3.344 1 89.69 93 GLN A N 1
ATOM 707 C CA . GLN A 1 93 ? -3.121 -15.906 -2.648 1 89.69 93 GLN A CA 1
ATOM 708 C C . GLN A 1 93 ? -2.164 -15.375 -1.584 1 89.69 93 GLN A C 1
ATOM 710 O O . GLN A 1 93 ? -1.315 -16.109 -1.081 1 89.69 93 GLN A O 1
ATOM 715 N N . PHE A 1 94 ? -2.344 -14.109 -1.309 1 90.31 94 PHE A N 1
ATOM 716 C CA . PHE A 1 94 ? -1.621 -13.508 -0.192 1 90.31 94 PHE A CA 1
ATOM 717 C C . PHE A 1 94 ? -2.426 -12.375 0.427 1 90.31 94 PHE A C 1
ATOM 719 O O . PHE A 1 94 ? -3.338 -11.836 -0.205 1 90.31 94 PHE A O 1
ATOM 726 N N . CYS A 1 95 ? -2.045 -12.086 1.689 1 93.75 95 CYS A N 1
ATOM 727 C CA . CYS A 1 95 ? -2.713 -11.039 2.447 1 93.75 95 CYS A CA 1
ATOM 728 C C . CYS A 1 95 ? -1.907 -9.742 2.416 1 93.75 95 CYS A C 1
ATOM 730 O O . CYS A 1 95 ? -0.694 -9.758 2.633 1 93.75 95 CYS A O 1
ATOM 732 N N . LEU A 1 96 ? -2.631 -8.656 2.129 1 93.88 96 LEU A N 1
ATOM 733 C CA . LEU A 1 96 ? -2.029 -7.34 1.972 1 93.88 96 LEU A CA 1
ATOM 734 C C . LEU A 1 96 ? -2.629 -6.348 2.963 1 93.88 96 LEU A C 1
ATOM 736 O O . LEU A 1 96 ? -3.852 -6.277 3.113 1 93.88 96 LEU A O 1
ATOM 740 N N . ILE A 1 97 ? -1.736 -5.602 3.654 1 92.5 97 ILE A N 1
ATOM 741 C CA . ILE A 1 97 ? -2.166 -4.496 4.504 1 92.5 97 ILE A CA 1
ATOM 742 C C . ILE A 1 97 ? -1.53 -3.195 4.023 1 92.5 97 ILE A C 1
ATOM 744 O O . ILE A 1 97 ? -0.316 -3.131 3.814 1 92.5 97 ILE A O 1
ATOM 748 N N . CYS A 1 98 ? -2.32 -2.252 3.803 1 91.56 98 CYS A N 1
ATOM 749 C CA . CYS A 1 98 ? -1.842 -0.907 3.498 1 91.56 98 CYS A CA 1
ATOM 750 C C . CYS A 1 98 ? -2.344 0.097 4.527 1 91.56 98 CYS A C 1
ATOM 752 O O . CYS A 1 98 ? -3.531 0.116 4.855 1 91.56 98 CYS A O 1
ATOM 754 N N . THR A 1 99 ? -1.42 0.935 4.992 1 85 99 THR A N 1
ATOM 755 C CA . THR A 1 99 ? -1.826 1.886 6.023 1 85 99 THR A CA 1
ATOM 756 C C . THR A 1 99 ? -1.446 3.309 5.625 1 85 99 THR A C 1
ATOM 758 O O . THR A 1 99 ? -0.481 3.516 4.887 1 85 99 THR A O 1
ATOM 761 N N . SER A 1 100 ? -2.252 4.277 6.145 1 76.56 100 SER A N 1
ATOM 762 C CA . SER A 1 100 ? -1.961 5.691 5.953 1 76.56 100 SER A CA 1
ATOM 763 C C . SER A 1 100 ? -1.343 6.305 7.203 1 76.56 100 SER A C 1
ATOM 765 O O . SER A 1 100 ? -1.216 5.633 8.234 1 76.56 100 SER A O 1
ATOM 767 N N . LYS A 1 101 ? -0.91 7.684 7.078 1 64.69 101 LYS A N 1
ATOM 768 C CA . LYS A 1 101 ? -0.279 8.469 8.141 1 64.69 101 LYS A CA 1
ATOM 769 C C . LYS A 1 101 ? -1.122 8.453 9.406 1 64.69 101 LYS A C 1
ATOM 771 O O . LYS A 1 101 ? -0.583 8.406 10.516 1 64.69 101 LYS A O 1
ATOM 776 N N . HIS A 1 102 ? -2.365 8.922 9.305 1 52.62 102 HIS A N 1
ATOM 777 C CA . HIS A 1 102 ? -3.119 9.273 10.508 1 52.62 102 HIS A CA 1
ATOM 778 C C . HIS A 1 102 ? -3.639 8.023 11.219 1 52.62 102 HIS A C 1
ATOM 780 O O . HIS A 1 102 ? -4.594 8.102 11.992 1 52.62 102 HIS A O 1
ATOM 786 N N . ALA A 1 103 ? -3.092 7.016 10.945 1 45.72 103 ALA A N 1
ATOM 787 C CA . ALA A 1 103 ? -3.701 6.02 11.82 1 45.72 103 ALA A CA 1
ATOM 788 C C . ALA A 1 103 ? -3.594 6.441 13.281 1 45.72 103 ALA A C 1
ATOM 790 O O . ALA A 1 103 ? -2.604 6.137 13.953 1 45.72 103 ALA A O 1
ATOM 791 N N . ARG A 1 104 ? -4.016 7.781 13.469 1 38.44 104 ARG A N 1
ATOM 792 C CA . ARG A 1 104 ? -4.137 8.047 14.898 1 38.44 104 ARG A CA 1
ATOM 793 C C . ARG A 1 104 ? -4.699 6.84 15.641 1 38.44 104 ARG A C 1
ATOM 795 O O . ARG A 1 104 ? -5.551 6.121 15.109 1 38.44 104 ARG A O 1
ATOM 802 N N . VAL A 1 105 ? -4.047 6.41 16.547 1 36.75 105 VAL A N 1
ATOM 803 C CA . VAL A 1 105 ? -4.609 5.453 17.5 1 36.75 105 VAL A CA 1
ATOM 804 C C . VAL A 1 105 ? -6.023 5.883 17.875 1 36.75 105 VAL A C 1
ATOM 806 O O . VAL A 1 105 ? -6.23 6.484 18.938 1 36.75 105 VAL A O 1
ATOM 809 N N . LEU A 1 106 ? -6.703 6.785 17.484 1 33.72 106 LEU A N 1
ATOM 810 C CA . LEU A 1 106 ? -7.969 6.797 18.203 1 33.72 106 LEU A CA 1
ATOM 811 C C . LEU A 1 106 ? -8.445 5.375 18.5 1 33.72 106 LEU A C 1
ATOM 813 O O . LEU A 1 106 ? -7.992 4.422 17.859 1 33.72 106 LEU A O 1
ATOM 817 N N . GLN A 1 107 ? -9.984 5.316 18.625 1 30.05 107 GLN A N 1
ATOM 818 C CA . GLN A 1 107 ? -10.867 4.254 19.094 1 30.05 107 GLN A CA 1
ATOM 819 C C . GLN A 1 107 ? -10.773 3.029 18.188 1 30.05 107 GLN A C 1
ATOM 821 O O . GLN A 1 107 ? -11.477 2.945 17.172 1 30.05 107 GLN A O 1
ATOM 826 N N . TRP A 1 108 ? -9.898 2.713 17.625 1 33.19 108 TRP A N 1
ATOM 827 C CA . TRP A 1 108 ? -10.008 1.294 17.297 1 33.19 108 TRP A CA 1
ATOM 828 C C . TRP A 1 108 ? -10.836 0.557 18.344 1 33.19 108 TRP A C 1
ATOM 830 O O . TRP A 1 108 ? -10.383 0.355 19.484 1 33.19 108 TRP A O 1
ATOM 840 N N . TYR A 1 109 ? -11.906 1.037 18.609 1 29.86 109 TYR A N 1
ATOM 841 C CA . TYR A 1 109 ? -12.852 0.124 19.234 1 29.86 109 TYR A CA 1
ATOM 842 C C . TYR A 1 109 ? -12.562 -1.319 18.844 1 29.86 109 TYR A C 1
ATOM 844 O O . TYR A 1 109 ? -12.406 -1.624 17.656 1 29.86 109 TYR A O 1
ATOM 852 N N . PHE A 1 110 ? -12 -2.143 19.672 1 30.88 110 PHE A N 1
ATOM 853 C CA . PHE A 1 110 ? -12.281 -3.51 20.094 1 30.88 110 PHE A CA 1
ATOM 854 C C . PHE A 1 110 ? -13.664 -3.941 19.625 1 30.88 110 PHE A C 1
ATOM 856 O O . PHE A 1 110 ? -14.664 -3.639 20.281 1 30.88 110 PHE A O 1
ATOM 863 N N . PHE A 1 111 ? -14.211 -3.623 18.625 1 29.39 111 PHE A N 1
ATOM 864 C CA . PHE A 1 111 ? -15.336 -4.531 18.438 1 29.39 111 PHE A CA 1
ATOM 865 C C . PHE A 1 111 ? -14.969 -5.945 18.875 1 29.39 111 PHE A C 1
ATOM 867 O O . PHE A 1 111 ? -14 -6.523 18.375 1 29.39 111 PHE A O 1
ATOM 874 N N . SER A 1 112 ? -15.328 -6.266 20.109 1 28.92 112 SER A N 1
ATOM 875 C CA . SER A 1 112 ? -15.68 -7.414 20.938 1 28.92 112 SER A CA 1
ATOM 876 C C . SER A 1 112 ? -16.094 -8.609 20.078 1 28.92 112 SER A C 1
ATOM 878 O O . SER A 1 112 ? -17.219 -8.664 19.578 1 28.92 112 SER A O 1
ATOM 880 N N . PHE A 1 113 ? -15.5 -8.906 19.109 1 28.06 11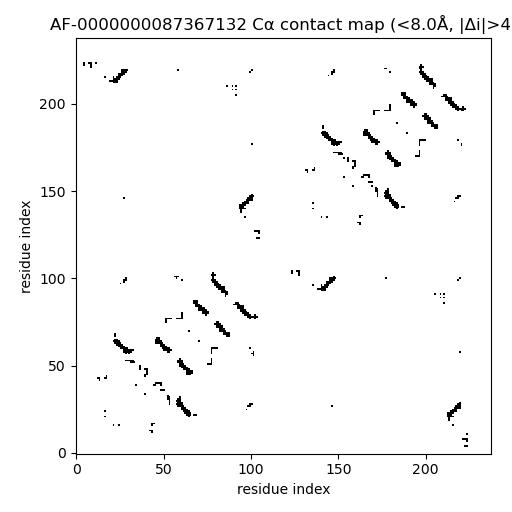3 PHE A N 1
ATOM 881 C CA . PHE A 1 113 ? -15.867 -10.297 18.859 1 28.06 113 PHE A CA 1
ATOM 882 C C . PHE A 1 113 ? -15.914 -11.094 20.156 1 28.06 113 PHE A C 1
ATOM 884 O O . PHE A 1 113 ? -16.172 -12.297 20.141 1 28.06 113 PHE A O 1
ATOM 891 N N . ASN A 1 114 ? -15.328 -10.594 21.203 1 29.27 114 ASN A N 1
ATOM 892 C CA . ASN A 1 114 ? -15.789 -11.453 22.297 1 29.27 114 ASN A CA 1
ATOM 893 C C . ASN A 1 114 ? -17.234 -11.156 22.672 1 29.27 114 ASN A C 1
ATOM 895 O O . ASN A 1 114 ? -17.672 -11.492 23.781 1 29.27 114 ASN A O 1
ATOM 899 N N . ARG A 1 115 ? -17.969 -10.312 22.344 1 26.23 115 ARG A N 1
ATOM 900 C CA . ARG A 1 115 ? -19.094 -10.602 23.219 1 26.23 115 ARG A CA 1
ATOM 901 C C . ARG A 1 115 ? -19.641 -12.008 22.984 1 26.23 115 ARG A C 1
ATOM 903 O O . ARG A 1 115 ? -20.047 -12.344 21.875 1 26.23 115 ARG A O 1
ATOM 910 N N . PRO A 1 116 ? -19.344 -12.805 23.844 1 28.42 116 PRO A N 1
ATOM 911 C CA . PRO A 1 116 ? -20.312 -13.875 24.094 1 28.42 116 PRO A CA 1
ATOM 912 C C . PRO A 1 116 ? -21.766 -13.398 24.016 1 28.42 116 PRO A C 1
ATOM 914 O O . PRO A 1 116 ? -22.078 -12.305 24.484 1 28.42 116 PRO A O 1
ATOM 917 N N . LEU A 1 117 ? -22.516 -13.711 23.094 1 27.02 117 LEU A N 1
ATOM 918 C CA . LEU A 1 117 ? -23.922 -14 23.375 1 27.02 117 LEU A CA 1
ATOM 919 C C . LEU A 1 117 ? -24.094 -14.453 24.812 1 27.02 117 LEU A C 1
ATOM 921 O O . LEU A 1 117 ? -23.5 -15.445 25.234 1 27.02 117 LEU A O 1
ATOM 925 N N . SER A 1 118 ? -24.141 -13.555 25.641 1 25.98 118 SER A N 1
ATOM 926 C CA . SER A 1 118 ? -24.859 -13.867 26.859 1 25.98 118 SER A CA 1
ATOM 927 C C . SER A 1 118 ? -26.062 -14.773 26.594 1 25.98 118 SER A C 1
ATOM 929 O O . SER A 1 118 ? -26.984 -14.391 25.859 1 25.98 118 SER A O 1
ATOM 931 N N . GLN A 1 119 ? -25.781 -16.094 26.547 1 22.67 119 GLN A N 1
ATOM 932 C CA . GLN A 1 119 ? -26.734 -16.812 27.406 1 22.67 119 GLN A CA 1
ATOM 933 C C . GLN A 1 119 ? -26.422 -16.562 28.875 1 22.67 119 GLN A C 1
ATOM 935 O O . GLN A 1 119 ? -25.266 -16.469 29.266 1 22.67 119 GLN A O 1
ATOM 940 N N . MET B 1 1 ? 4.98 13.43 24.859 1 25.12 1 MET B N 1
ATOM 941 C CA . MET B 1 1 ? 3.658 12.914 24.5 1 25.12 1 MET B CA 1
ATOM 942 C C . MET B 1 1 ? 3.699 12.18 23.172 1 25.12 1 MET B C 1
ATOM 944 O O . MET B 1 1 ? 2.664 11.727 22.672 1 25.12 1 MET B O 1
ATOM 948 N N . GLY B 1 2 ? 4.512 12.5 22.172 1 33.59 2 GLY B N 1
ATOM 949 C CA . GLY B 1 2 ? 4.633 12.195 20.75 1 33.59 2 GLY B CA 1
ATOM 950 C C . GLY B 1 2 ? 4.996 10.742 20.484 1 33.59 2 GLY B C 1
ATOM 951 O O . GLY B 1 2 ? 4.797 10.242 19.375 1 33.59 2 GLY B O 1
ATOM 952 N N . ARG B 1 3 ? 5.844 10.234 21.344 1 39.19 3 ARG B N 1
ATOM 953 C CA . ARG B 1 3 ? 6.527 8.945 21.312 1 39.19 3 ARG B CA 1
ATOM 954 C C . ARG B 1 3 ? 5.535 7.793 21.453 1 39.19 3 ARG B C 1
ATOM 956 O O . ARG B 1 3 ? 5.773 6.699 20.938 1 39.19 3 ARG B O 1
ATOM 963 N N . GLY B 1 4 ? 4.504 8.07 22.219 1 38.75 4 GLY B N 1
ATOM 964 C CA . GLY B 1 4 ? 3.531 7.094 22.672 1 38.75 4 GLY B CA 1
ATOM 965 C C . GLY B 1 4 ? 2.633 6.582 21.562 1 38.75 4 GLY B C 1
ATOM 966 O O . GLY B 1 4 ? 2.332 5.387 21.5 1 38.75 4 GLY B O 1
ATOM 967 N N . LEU B 1 5 ? 2.082 7.617 20.781 1 42.41 5 LEU B N 1
ATOM 968 C CA . LEU B 1 5 ? 1.148 7.375 19.688 1 42.41 5 LEU B CA 1
ATOM 969 C C . LEU B 1 5 ? 1.791 6.512 18.609 1 42.41 5 LEU B C 1
ATOM 971 O O . LEU B 1 5 ? 1.116 5.695 17.969 1 42.41 5 LEU B O 1
ATOM 975 N N . GLY B 1 6 ? 3.135 6.855 18.516 1 53 6 GLY B N 1
ATOM 976 C CA . GLY B 1 6 ? 3.943 6.047 17.609 1 53 6 GLY B CA 1
ATOM 977 C C . GLY B 1 6 ? 3.998 4.586 18.016 1 53 6 GLY B C 1
ATOM 978 O O . GLY B 1 6 ? 3.854 3.697 17.172 1 53 6 GLY B O 1
ATOM 979 N N . ASN B 1 7 ? 3.934 4.508 19.328 1 59.47 7 ASN B N 1
ATOM 980 C CA . ASN B 1 7 ? 4.047 3.152 19.844 1 59.47 7 ASN B CA 1
ATOM 981 C C . ASN B 1 7 ? 2.746 2.373 19.688 1 59.47 7 ASN B C 1
ATOM 983 O O . ASN B 1 7 ? 2.766 1.191 19.328 1 59.47 7 ASN B O 1
ATOM 987 N N . ASP B 1 8 ? 1.73 3.168 19.953 1 66.44 8 ASP B N 1
ATOM 988 C CA . ASP B 1 8 ? 0.436 2.502 19.859 1 66.44 8 ASP B CA 1
ATOM 989 C C . ASP B 1 8 ? 0.137 2.094 18.406 1 66.44 8 ASP B C 1
ATOM 991 O O . ASP B 1 8 ? -0.402 1.013 18.172 1 66.44 8 ASP B O 1
ATOM 995 N N . ARG B 1 9 ? 0.564 2.928 17.562 1 69.31 9 ARG B N 1
ATOM 996 C CA . ARG B 1 9 ? 0.37 2.609 16.141 1 69.31 9 ARG B CA 1
ATOM 997 C C . ARG B 1 9 ? 1.192 1.39 15.742 1 69.31 9 ARG B C 1
ATOM 999 O O . ARG B 1 9 ? 0.712 0.529 15 1 69.31 9 ARG B O 1
ATOM 1006 N N . MET B 1 10 ?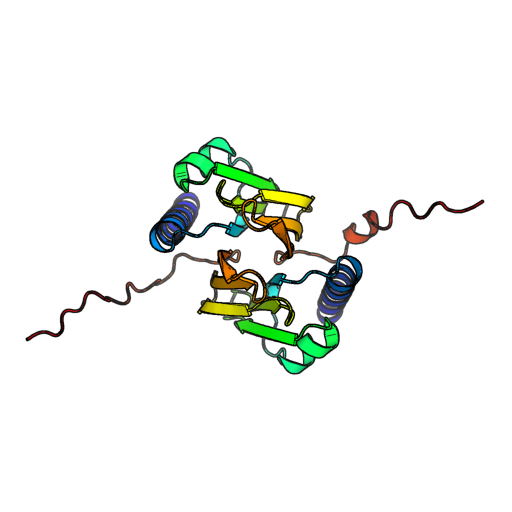 2.279 1.416 16.344 1 76.25 10 MET B N 1
ATOM 1007 C CA . MET B 1 10 ? 3.168 0.308 16 1 76.25 10 MET B CA 1
ATOM 1008 C C . MET B 1 10 ? 2.652 -1.002 16.594 1 76.25 10 MET B C 1
ATOM 1010 O O . MET B 1 10 ? 2.74 -2.051 15.953 1 76.25 10 MET B O 1
ATOM 1014 N N . LEU B 1 11 ? 2.123 -0.846 17.734 1 77.5 11 LEU B N 1
ATOM 1015 C CA . LEU B 1 11 ? 1.569 -2.033 18.375 1 77.5 11 LEU B CA 1
ATOM 1016 C C . LEU B 1 11 ? 0.338 -2.531 17.625 1 77.5 11 LEU B C 1
ATOM 1018 O O . LEU B 1 11 ? 0.164 -3.736 17.438 1 77.5 11 LEU B O 1
ATOM 1022 N N . PHE B 1 12 ? -0.422 -1.67 17.25 1 78.62 12 PHE B N 1
ATOM 1023 C CA . PHE B 1 12 ? -1.608 -2.029 16.484 1 78.62 12 PHE B CA 1
ATOM 1024 C C . PHE B 1 12 ? -1.221 -2.697 15.164 1 78.62 12 PHE B C 1
ATOM 1026 O O . PHE B 1 12 ? -1.769 -3.74 14.805 1 78.62 12 PHE B O 1
ATOM 1033 N N . LEU B 1 13 ? -0.342 -2.076 14.586 1 83 13 LEU B N 1
ATOM 1034 C CA . LEU B 1 13 ? 0.111 -2.617 13.312 1 83 13 LEU B CA 1
ATOM 1035 C C . LEU B 1 13 ? 0.704 -4.012 13.484 1 83 13 LEU B C 1
ATOM 1037 O O . LEU B 1 13 ? 0.431 -4.914 12.695 1 83 13 LEU B O 1
ATOM 1041 N N . ALA B 1 14 ? 1.438 -4.082 14.492 1 86.56 14 ALA B N 1
ATOM 1042 C CA . ALA B 1 14 ? 2.041 -5.383 14.758 1 86.56 14 ALA B CA 1
ATOM 1043 C C . ALA B 1 14 ? 0.969 -6.445 15 1 86.56 14 ALA B C 1
ATOM 1045 O O . ALA B 1 14 ? 1.051 -7.551 14.453 1 86.56 14 ALA B O 1
ATOM 1046 N N . ASN B 1 15 ? 0.028 -6.07 15.75 1 86.25 15 ASN B N 1
ATOM 1047 C CA . ASN B 1 15 ? -1.061 -7 16.031 1 86.25 15 ASN B CA 1
ATOM 1048 C C . ASN B 1 15 ? -1.859 -7.328 14.766 1 86.25 15 ASN B C 1
ATOM 1050 O O . ASN B 1 15 ? -2.273 -8.469 14.57 1 86.25 15 ASN B O 1
ATOM 1054 N N . LEU B 1 16 ? -2.102 -6.332 14.047 1 85.5 16 LEU B N 1
ATOM 1055 C CA . LEU B 1 16 ? -2.834 -6.523 12.805 1 85.5 16 LEU B CA 1
ATOM 1056 C C . LEU B 1 16 ? -2.088 -7.48 11.875 1 85.5 16 LEU B C 1
ATOM 1058 O O . LEU B 1 16 ? -2.684 -8.406 11.32 1 85.5 16 LEU B O 1
ATOM 1062 N N . ILE B 1 17 ? -0.856 -7.289 11.766 1 89.62 17 ILE B N 1
ATOM 1063 C CA . ILE B 1 17 ? -0.031 -8.125 10.898 1 89.62 17 ILE B CA 1
ATOM 1064 C C . ILE B 1 17 ? -0.02 -9.555 11.414 1 89.62 17 ILE B C 1
ATOM 1066 O O . ILE B 1 17 ? -0.202 -10.508 10.648 1 89.62 17 ILE B O 1
ATOM 1070 N N . ARG B 1 18 ? 0.142 -9.664 12.656 1 89 18 ARG B N 1
ATOM 1071 C CA . ARG B 1 18 ? 0.232 -10.992 13.258 1 89 18 ARG B CA 1
ATOM 1072 C C . ARG B 1 18 ? -1.099 -11.734 13.156 1 89 18 ARG B C 1
ATOM 1074 O O . ARG B 1 18 ? -1.135 -12.906 12.797 1 89 18 ARG B O 1
ATOM 1081 N N . SER B 1 19 ? -2.115 -11.016 13.445 1 89.62 19 SER B N 1
ATOM 1082 C CA . SER B 1 19 ? -3.43 -11.656 13.484 1 89.62 19 SER B CA 1
ATOM 1083 C C . SER B 1 19 ? -3.904 -12.016 12.078 1 89.62 19 SER B C 1
ATOM 1085 O O . SER B 1 19 ? -4.633 -13 11.898 1 89.62 19 SER B O 1
ATOM 1087 N N . THR B 1 20 ? -3.557 -11.281 11.133 1 90.38 20 THR B N 1
ATOM 1088 C CA . THR B 1 20 ? -4.031 -11.516 9.773 1 90.38 20 THR B CA 1
ATOM 1089 C C . THR B 1 20 ? -3.016 -12.328 8.977 1 90.38 20 THR B C 1
ATOM 1091 O O . THR B 1 20 ? -3.311 -12.797 7.875 1 90.38 20 THR B O 1
ATOM 1094 N N . LYS B 1 21 ? -1.828 -12.516 9.547 1 91.62 21 LYS B N 1
ATOM 1095 C CA . LYS B 1 21 ? -0.721 -13.18 8.867 1 91.62 21 LYS B CA 1
ATOM 1096 C C . LYS B 1 21 ? -0.46 -12.555 7.5 1 91.62 21 LYS B C 1
ATOM 1098 O O . LYS B 1 21 ? -0.318 -13.266 6.504 1 91.62 21 LYS B O 1
ATOM 1103 N N . ALA B 1 22 ? -0.487 -11.281 7.566 1 93.19 22 ALA B N 1
ATOM 1104 C CA . ALA B 1 22 ? -0.266 -10.555 6.32 1 93.19 22 ALA B CA 1
ATOM 1105 C C . ALA B 1 22 ? 1.125 -10.836 5.758 1 93.19 22 ALA B C 1
ATOM 1107 O O . ALA B 1 22 ? 2.109 -10.852 6.504 1 93.19 22 ALA B O 1
ATOM 1108 N N . GLU B 1 23 ? 1.162 -11.086 4.465 1 94.62 23 GLU B N 1
ATOM 1109 C CA . GLU B 1 23 ? 2.441 -11.383 3.83 1 94.62 23 GLU B CA 1
ATOM 1110 C C . GLU B 1 23 ? 3.1 -10.125 3.287 1 94.62 23 GLU B C 1
ATOM 1112 O O . GLU B 1 23 ? 4.309 -10.102 3.039 1 94.62 23 GLU B O 1
ATOM 1117 N N . VAL B 1 24 ? 2.307 -9.109 3.018 1 94.88 24 VAL B N 1
ATOM 1118 C CA . VAL B 1 24 ? 2.818 -7.828 2.549 1 94.88 24 VAL B CA 1
ATOM 1119 C C . VAL B 1 24 ? 2.145 -6.691 3.314 1 94.88 24 VAL B C 1
ATOM 1121 O O . VAL B 1 24 ? 0.918 -6.664 3.443 1 94.88 24 VAL B O 1
ATOM 1124 N N . THR B 1 25 ? 2.955 -5.793 3.844 1 93.5 25 THR B N 1
ATOM 1125 C CA . THR B 1 25 ? 2.438 -4.637 4.57 1 93.5 25 THR B CA 1
ATOM 1126 C C . THR B 1 25 ? 3.123 -3.355 4.105 1 93.5 25 THR B C 1
ATOM 1128 O O . THR B 1 25 ? 4.355 -3.281 4.07 1 93.5 25 THR B O 1
ATOM 1131 N N . PHE B 1 26 ? 2.328 -2.424 3.717 1 92.31 26 PHE B N 1
ATOM 1132 C CA . PHE B 1 26 ? 2.809 -1.087 3.387 1 92.31 26 PHE B CA 1
ATOM 1133 C C . PHE B 1 26 ? 2.365 -0.078 4.441 1 92.31 26 PHE B C 1
ATOM 1135 O O . PHE B 1 26 ? 1.193 -0.045 4.82 1 92.31 26 PHE B O 1
ATOM 1142 N N . VAL B 1 27 ? 3.398 0.733 4.898 1 86.19 27 VAL B N 1
ATOM 1143 C CA . VAL B 1 27 ? 3.115 1.757 5.898 1 86.19 27 VAL B CA 1
ATOM 1144 C C . VAL B 1 27 ? 3.609 3.115 5.402 1 86.19 27 VAL B C 1
ATOM 1146 O O . VAL B 1 27 ? 4.754 3.244 4.965 1 86.19 27 VAL B O 1
ATOM 1149 N N . SER B 1 28 ? 2.631 4.004 5.363 1 80.56 28 SER B N 1
ATOM 1150 C CA . SER B 1 28 ? 3.025 5.355 4.984 1 80.56 28 SER B CA 1
ATOM 1151 C C . SER B 1 28 ? 3 6.297 6.188 1 80.56 28 SER B C 1
ATOM 1153 O O . SER B 1 28 ? 2.244 6.078 7.137 1 80.56 28 SER B O 1
ATOM 1155 N N . GLU B 1 29 ? 3.854 7.41 6.129 1 65.88 29 GLU B N 1
ATOM 1156 C CA . GLU B 1 29 ? 3.889 8.625 6.941 1 65.88 29 GLU B CA 1
ATOM 1157 C C . GLU B 1 29 ? 4.293 8.312 8.383 1 65.88 29 GLU B C 1
ATOM 1159 O O . GLU B 1 29 ? 3.488 8.453 9.305 1 65.88 29 GLU B O 1
ATOM 1164 N N . ILE B 1 30 ? 5.266 7.672 8.391 1 60.12 30 ILE B N 1
ATOM 1165 C CA . ILE B 1 30 ? 5.875 7.547 9.711 1 60.12 30 ILE B CA 1
ATOM 1166 C C . ILE B 1 30 ? 7.004 8.562 9.859 1 60.12 30 ILE B C 1
ATOM 1168 O O . ILE B 1 30 ? 7.773 8.781 8.914 1 60.12 30 ILE B O 1
ATOM 1172 N N . LYS B 1 31 ? 6.625 9.422 10.68 1 55.62 31 LYS B N 1
ATOM 1173 C CA . LYS B 1 31 ? 7.754 10.305 10.961 1 55.62 31 LYS B CA 1
ATOM 1174 C C . LYS B 1 31 ? 8.914 9.539 11.586 1 55.62 31 LYS B C 1
ATOM 1176 O O . LYS B 1 31 ? 8.898 9.25 12.789 1 55.62 31 LYS B O 1
ATOM 1181 N N . SER B 1 32 ? 9.328 8.484 10.812 1 53.62 32 SER B N 1
ATOM 1182 C CA . SER B 1 32 ? 10.391 7.707 11.445 1 53.62 32 SER B CA 1
ATOM 1183 C C . SER B 1 32 ? 11.758 8.102 10.898 1 53.62 32 SER B C 1
ATOM 1185 O O . SER B 1 32 ? 11.984 8.07 9.688 1 53.62 32 SER B O 1
ATOM 1187 N N . SER B 1 33 ? 12.461 8.992 11.344 1 55.5 33 SER B N 1
ATOM 1188 C CA . SER B 1 33 ? 13.828 9.289 10.938 1 55.5 33 SER B CA 1
ATOM 1189 C C . SER B 1 33 ? 14.727 8.07 1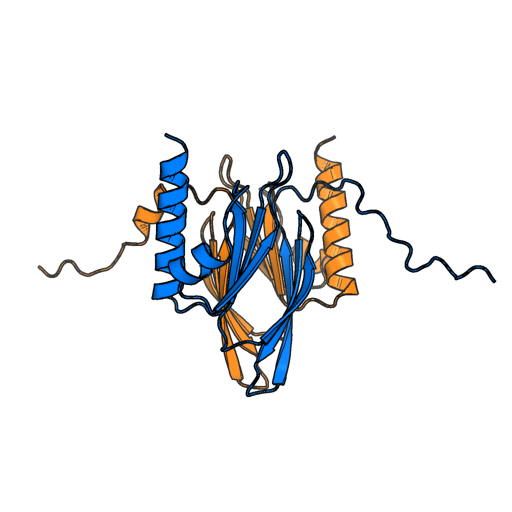1.109 1 55.5 33 SER B C 1
ATOM 1191 O O . SER B 1 33 ? 15.672 7.875 10.336 1 55.5 33 SER B O 1
ATOM 1193 N N . LYS B 1 34 ? 14.602 7.449 12.242 1 58.47 34 LYS B N 1
ATOM 1194 C CA . LYS B 1 34 ? 15.711 6.566 12.594 1 58.47 34 LYS B CA 1
ATOM 1195 C C . LYS B 1 34 ? 15.219 5.152 12.875 1 58.47 34 LYS B C 1
ATOM 1197 O O . LYS B 1 34 ? 15.766 4.461 13.742 1 58.47 34 LYS B O 1
ATOM 1202 N N . VAL B 1 35 ? 14.289 4.688 12.016 1 62.72 35 VAL B N 1
ATOM 1203 C CA . VAL B 1 35 ? 13.938 3.33 12.422 1 62.72 35 VAL B CA 1
ATOM 1204 C C . VAL B 1 35 ? 14.828 2.324 11.703 1 62.72 35 VAL B C 1
ATOM 1206 O O . VAL B 1 35 ? 15.047 2.432 10.492 1 62.72 35 VAL B O 1
ATOM 1209 N N . CYS B 1 36 ? 15.438 1.481 12.492 1 67.81 36 CYS B N 1
ATOM 1210 C CA . CYS B 1 36 ? 16.312 0.443 11.961 1 67.81 36 CYS B CA 1
ATOM 1211 C C . CYS B 1 36 ? 15.508 -0.736 11.438 1 67.81 36 CYS B C 1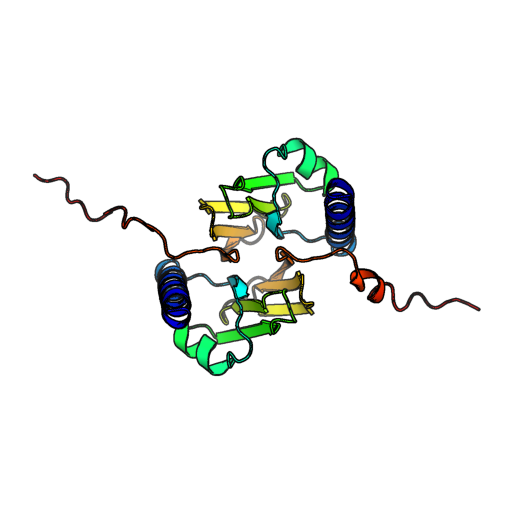
ATOM 1213 O O . CYS B 1 36 ? 14.516 -1.138 12.047 1 67.81 36 CYS B O 1
ATOM 1215 N N . SER B 1 37 ? 15.93 -1.191 10.289 1 74.5 37 SER B N 1
ATOM 1216 C CA . SER B 1 37 ? 15.305 -2.338 9.641 1 74.5 37 SER B CA 1
ATOM 1217 C C . SER B 1 37 ? 15.219 -3.531 10.586 1 74.5 37 SER B C 1
ATOM 1219 O O . SER B 1 37 ? 14.219 -4.254 10.594 1 74.5 37 SER B O 1
ATOM 1221 N N . VAL B 1 38 ? 16.203 -3.656 11.43 1 75.38 38 VAL B N 1
ATOM 1222 C CA . VAL B 1 38 ? 16.266 -4.797 12.336 1 75.38 38 VAL B CA 1
ATOM 1223 C C . VAL B 1 38 ? 15.141 -4.688 13.367 1 75.38 38 VAL B C 1
ATOM 1225 O O . VAL B 1 38 ? 14.523 -5.691 13.734 1 75.38 38 VAL B O 1
ATOM 1228 N N . TYR B 1 39 ? 14.898 -3.508 13.734 1 77.94 39 TYR B N 1
ATOM 1229 C CA . TYR B 1 39 ? 13.82 -3.279 14.695 1 77.94 39 TYR B CA 1
ATOM 1230 C C . TYR B 1 39 ? 12.469 -3.672 14.102 1 77.94 39 TYR B C 1
ATOM 1232 O O . TYR B 1 39 ? 11.672 -4.352 14.75 1 77.94 39 TYR B O 1
ATOM 1240 N N . LEU B 1 40 ? 12.289 -3.359 12.938 1 80.31 40 LEU B N 1
ATOM 1241 C CA . LEU B 1 40 ? 11.008 -3.625 12.297 1 80.31 40 LEU B CA 1
ATOM 1242 C C . LEU B 1 40 ? 10.812 -5.121 12.062 1 80.31 40 LEU B C 1
ATOM 1244 O O . LEU B 1 40 ? 9.719 -5.645 12.258 1 80.31 40 LEU B O 1
ATOM 1248 N N . VAL B 1 41 ? 11.875 -5.766 11.719 1 82.38 41 VAL B N 1
ATOM 1249 C CA . VAL B 1 41 ? 11.812 -7.199 11.461 1 82.38 41 VAL B CA 1
ATOM 1250 C C . VAL B 1 41 ? 11.398 -7.938 12.734 1 82.38 41 VAL B C 1
ATOM 1252 O O . VAL B 1 41 ? 10.555 -8.836 12.688 1 82.38 41 VAL B O 1
ATOM 1255 N N . ASN B 1 42 ? 11.938 -7.5 13.766 1 82.12 42 ASN B N 1
ATOM 1256 C CA . ASN B 1 42 ? 11.641 -8.164 15.031 1 82.12 42 ASN B CA 1
ATOM 1257 C C . ASN B 1 42 ? 10.258 -7.793 15.547 1 82.12 42 ASN B C 1
ATOM 1259 O O . ASN B 1 42 ? 9.531 -8.648 16.062 1 82.12 42 ASN B O 1
ATOM 1263 N N . ARG B 1 43 ? 9.938 -6.578 15.328 1 81.31 43 ARG B N 1
ATOM 1264 C CA . ARG B 1 43 ? 8.68 -6.062 15.867 1 81.31 43 ARG B CA 1
ATOM 1265 C C . ARG B 1 43 ? 7.484 -6.641 15.117 1 81.31 43 ARG B C 1
ATOM 1267 O O . ARG B 1 43 ? 6.445 -6.918 15.719 1 81.31 43 ARG B O 1
ATOM 1274 N N . PHE B 1 44 ? 7.594 -6.852 13.875 1 86.06 44 PHE B N 1
ATOM 1275 C CA . PHE B 1 44 ? 6.441 -7.207 13.055 1 86.06 44 PHE B CA 1
ATOM 1276 C C . PHE B 1 44 ? 6.527 -8.656 12.602 1 86.06 44 PHE B C 1
ATOM 1278 O O . PHE B 1 44 ? 5.609 -9.172 11.953 1 86.06 44 PHE B O 1
ATOM 1285 N N . ASP B 1 45 ? 7.547 -9.375 12.961 1 86.44 45 ASP B N 1
ATOM 1286 C CA . ASP B 1 45 ? 7.758 -10.766 12.594 1 86.44 45 ASP B CA 1
ATOM 1287 C C . ASP B 1 45 ? 7.73 -10.945 11.078 1 86.44 45 ASP B C 1
ATOM 1289 O O . ASP B 1 45 ? 7.016 -11.805 10.555 1 86.44 45 ASP B O 1
ATOM 1293 N N . VAL B 1 46 ? 8.383 -10.016 10.492 1 87.25 46 VAL B N 1
ATOM 1294 C CA . VAL B 1 46 ? 8.555 -10.086 9.047 1 87.25 46 VAL B CA 1
ATOM 1295 C C . VAL B 1 46 ? 10.016 -10.383 8.711 1 87.25 46 VAL B C 1
ATOM 1297 O O . VAL B 1 46 ? 10.898 -10.242 9.57 1 87.25 46 VAL B O 1
ATOM 1300 N N . THR B 1 47 ? 10.195 -10.836 7.496 1 90.75 47 THR B N 1
ATOM 1301 C CA . THR B 1 47 ? 11.539 -11.242 7.129 1 90.75 47 THR B CA 1
ATOM 1302 C C . THR B 1 47 ? 12.242 -10.164 6.316 1 90.75 47 THR B C 1
ATOM 1304 O O . THR B 1 47 ? 13.469 -10.031 6.363 1 90.75 47 THR B O 1
ATOM 1307 N N . ASN B 1 48 ? 11.5 -9.43 5.547 1 93.62 48 ASN B N 1
ATOM 1308 C CA . ASN B 1 48 ? 12.062 -8.406 4.672 1 93.62 48 ASN B CA 1
ATOM 1309 C C . ASN B 1 48 ? 11.422 -7.047 4.922 1 93.62 48 ASN B C 1
ATOM 1311 O O . ASN B 1 48 ? 10.211 -6.953 5.145 1 93.62 48 ASN B O 1
ATOM 1315 N N . VAL B 1 49 ? 12.375 -6 4.895 1 91.5 49 VAL B N 1
ATOM 1316 C CA . VAL B 1 49 ? 11.875 -4.652 5.141 1 91.5 49 VAL B CA 1
ATOM 1317 C C . VAL B 1 49 ? 12.594 -3.662 4.227 1 91.5 49 VAL B C 1
ATOM 1319 O O . VAL B 1 49 ? 13.805 -3.777 4.004 1 91.5 49 VAL B O 1
ATOM 1322 N N . LEU B 1 50 ? 11.812 -2.811 3.654 1 91.81 50 LEU B N 1
ATOM 1323 C CA . LEU B 1 50 ? 12.328 -1.617 2.994 1 91.81 50 LEU B CA 1
ATOM 1324 C C . LEU B 1 50 ? 11.883 -0.354 3.721 1 91.81 50 LEU B C 1
ATOM 1326 O O . LEU B 1 50 ? 10.688 -0.16 3.951 1 91.81 50 LEU B O 1
ATOM 1330 N N . VAL B 1 51 ? 12.891 0.437 4.074 1 88.12 51 VAL B N 1
ATOM 1331 C CA . VAL B 1 51 ? 12.578 1.682 4.766 1 88.12 51 VAL B CA 1
ATOM 1332 C C . VAL B 1 51 ? 12.984 2.871 3.9 1 88.12 51 VAL B C 1
ATOM 1334 O O . VAL B 1 51 ? 14.148 2.994 3.502 1 88.12 51 VAL B O 1
ATOM 1337 N N . VAL B 1 52 ? 11.992 3.693 3.57 1 87.38 52 VAL B N 1
ATOM 1338 C CA . VAL B 1 52 ? 12.25 5.008 2.986 1 87.38 52 VAL B CA 1
ATOM 1339 C C . VAL B 1 52 ? 12.133 6.082 4.062 1 87.38 52 VAL B C 1
ATOM 1341 O O . VAL B 1 52 ? 11.047 6.336 4.586 1 87.38 52 VAL B O 1
ATOM 1344 N N . PRO B 1 53 ? 13.266 6.66 4.398 1 81.25 53 PRO B N 1
ATOM 1345 C CA . PRO B 1 53 ? 13.242 7.625 5.5 1 81.25 53 PRO B CA 1
ATOM 1346 C C . PRO B 1 53 ? 12.406 8.867 5.18 1 81.25 53 PRO B C 1
ATOM 1348 O O . PRO B 1 53 ? 12.195 9.188 4.008 1 81.25 53 PRO B O 1
ATOM 1351 N N . SER B 1 54 ? 11.93 9.461 6.312 1 77.12 54 SER B N 1
ATOM 1352 C CA . SER B 1 54 ? 11.203 10.711 6.14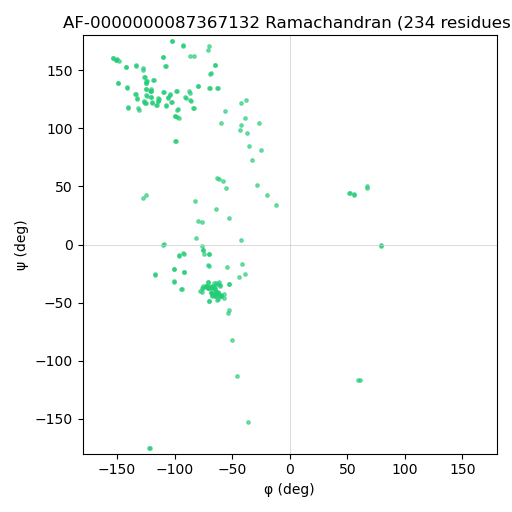8 1 77.12 54 SER B CA 1
ATOM 1353 C C . SER B 1 54 ? 12.133 11.836 5.707 1 77.12 54 SER B C 1
ATOM 1355 O O . SER B 1 54 ? 13.328 11.812 6.012 1 77.12 54 SER B O 1
ATOM 1357 N N . ARG B 1 55 ? 11.578 12.695 4.934 1 71.25 55 ARG B N 1
ATOM 1358 C CA . ARG B 1 55 ? 12.305 13.891 4.516 1 71.25 55 ARG B CA 1
ATOM 1359 C C . ARG B 1 55 ? 11.461 15.148 4.719 1 71.25 55 ARG B C 1
ATOM 1361 O O . ARG B 1 55 ? 10.43 15.32 4.062 1 71.25 55 ARG B O 1
ATOM 1368 N N . GLY B 1 56 ? 11.969 15.984 5.602 1 68.44 56 GLY B N 1
ATOM 1369 C CA . GLY B 1 56 ? 11.227 17.203 5.875 1 68.44 56 GLY B CA 1
ATOM 1370 C C . GLY B 1 56 ? 9.836 16.938 6.43 1 68.44 56 GLY B C 1
ATOM 1371 O O . GLY B 1 56 ? 9.688 16.281 7.465 1 68.44 56 GLY B O 1
ATOM 1372 N N . ALA B 1 57 ? 8.852 17.391 5.59 1 64.5 57 ALA B N 1
ATOM 1373 C CA . ALA B 1 57 ? 7.457 17.281 6.016 1 64.5 57 ALA B CA 1
ATOM 1374 C C . ALA B 1 57 ? 6.836 15.977 5.52 1 64.5 57 ALA B C 1
ATOM 1376 O O . ALA B 1 57 ? 5.746 15.602 5.953 1 64.5 57 ALA B O 1
ATOM 1377 N N . SER B 1 58 ? 7.699 15.312 4.648 1 64.19 58 SER B N 1
ATOM 1378 C CA . SER B 1 58 ? 7.18 14.047 4.137 1 64.19 58 SER B CA 1
ATOM 1379 C C . SER B 1 58 ? 7.504 12.898 5.086 1 64.19 58 SER B C 1
ATOM 1381 O O . SER B 1 58 ? 8.586 12.852 5.672 1 64.19 58 SER B O 1
ATOM 1383 N N . GLY B 1 59 ? 6.609 12.172 5.402 1 70.38 59 GLY B N 1
ATOM 1384 C CA . GLY B 1 59 ? 6.855 11 6.23 1 70.38 59 GLY B CA 1
ATOM 1385 C C . GLY B 1 59 ? 7.625 9.906 5.512 1 70.38 59 GLY B C 1
ATOM 1386 O O . GLY B 1 59 ? 8 10.07 4.348 1 70.38 59 GLY B O 1
ATOM 1387 N N . GLY B 1 60 ? 8.016 8.969 6.176 1 79.31 60 GLY B N 1
ATOM 1388 C CA . GLY B 1 60 ? 8.695 7.812 5.609 1 79.31 60 GLY B CA 1
ATOM 1389 C C . GLY B 1 60 ? 7.742 6.742 5.121 1 79.31 60 GLY B C 1
ATOM 1390 O O . GLY B 1 60 ? 6.543 6.801 5.395 1 79.31 60 GLY B O 1
ATOM 1391 N N . LEU B 1 61 ? 8.219 5.832 4.277 1 86 61 LEU B N 1
ATOM 1392 C CA . LEU B 1 61 ? 7.477 4.672 3.799 1 86 61 LEU B CA 1
ATOM 1393 C C . LEU B 1 6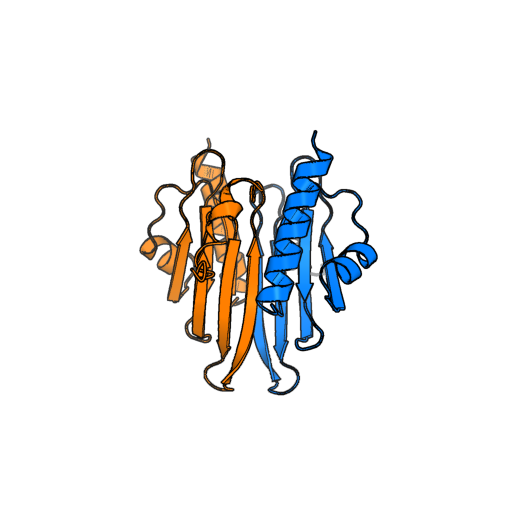1 ? 8.164 3.377 4.219 1 86 61 LEU B C 1
ATOM 1395 O O . LEU B 1 61 ? 9.398 3.287 4.188 1 86 61 LEU B O 1
ATOM 1399 N N . TRP B 1 62 ? 7.312 2.398 4.582 1 89.5 62 TRP B N 1
ATOM 1400 C CA . TRP B 1 62 ? 7.82 1.059 4.859 1 89.5 62 TRP B CA 1
ATOM 1401 C C . TRP B 1 62 ? 7.109 0.02 4 1 89.5 62 TRP B C 1
ATOM 1403 O O . TRP B 1 62 ? 5.891 0.091 3.809 1 89.5 62 TRP B O 1
ATOM 1413 N N . LEU B 1 63 ? 7.902 -0.805 3.463 1 93.12 63 LEU B N 1
ATOM 1414 C CA . LEU B 1 63 ? 7.387 -2.027 2.855 1 93.12 63 LEU B CA 1
ATOM 1415 C C . LEU B 1 63 ? 7.969 -3.26 3.541 1 93.12 63 LEU B C 1
ATOM 1417 O O . LEU B 1 63 ? 9.188 -3.41 3.625 1 93.12 63 LEU B O 1
ATOM 1421 N N . MET B 1 64 ? 7.062 -4.055 4.035 1 93.69 64 MET B N 1
ATOM 1422 C CA . MET B 1 64 ? 7.457 -5.27 4.742 1 93.69 64 MET B CA 1
ATOM 1423 C C . MET B 1 64 ? 6.793 -6.496 4.125 1 93.69 64 MET B C 1
ATOM 1425 O O . MET B 1 64 ? 5.625 -6.449 3.742 1 93.69 64 MET B O 1
ATOM 1429 N N . TRP B 1 65 ? 7.598 -7.547 4.074 1 95 65 TRP B N 1
ATOM 1430 C CA . TRP B 1 65 ? 6.992 -8.758 3.527 1 95 65 TRP B CA 1
ATOM 1431 C C . TRP B 1 65 ? 7.684 -10 4.066 1 95 65 TRP B C 1
ATOM 1433 O O . TRP B 1 65 ? 8.797 -9.93 4.586 1 95 65 TRP B O 1
ATOM 1443 N N . THR B 1 66 ? 6.984 -11.109 3.963 1 93.88 66 THR B N 1
ATOM 1444 C CA . THR B 1 66 ? 7.496 -12.391 4.441 1 93.88 66 THR B CA 1
ATOM 1445 C C . THR B 1 66 ? 8.211 -13.133 3.318 1 93.88 66 THR B C 1
ATOM 1447 O O . THR B 1 66 ? 8.133 -12.742 2.152 1 93.88 66 THR B O 1
ATOM 1450 N N . ASP B 1 67 ? 8.875 -14.219 3.65 1 92.25 67 ASP B N 1
ATOM 1451 C CA . ASP B 1 67 ? 9.641 -15.008 2.691 1 92.25 67 ASP B CA 1
ATOM 1452 C C . ASP B 1 67 ? 8.719 -15.836 1.802 1 92.25 67 ASP B C 1
ATOM 1454 O O . ASP B 1 67 ? 9.172 -16.453 0.83 1 92.25 67 ASP B O 1
ATOM 1458 N N . ASP B 1 68 ? 7.457 -15.797 2.09 1 89.31 68 ASP B N 1
ATOM 1459 C CA . ASP B 1 68 ? 6.512 -16.547 1.257 1 89.31 68 ASP B CA 1
ATOM 1460 C C . ASP B 1 68 ? 6.367 -15.891 -0.119 1 89.31 68 ASP B C 1
ATOM 1462 O O . ASP B 1 68 ? 5.898 -16.531 -1.063 1 89.31 68 ASP B O 1
ATOM 1466 N N . LEU B 1 69 ? 6.809 -14.625 -0.139 1 91.94 69 LEU B N 1
ATOM 1467 C CA . LEU B 1 69 ? 6.766 -13.883 -1.396 1 91.94 69 LEU B CA 1
ATOM 1468 C C . LEU B 1 69 ? 8.133 -13.305 -1.73 1 91.94 69 LEU B C 1
ATOM 1470 O O . LEU B 1 69 ? 8.914 -12.984 -0.831 1 91.94 69 LEU B O 1
ATOM 1474 N N . ASN B 1 70 ? 8.406 -13.305 -2.973 1 93.94 70 ASN B N 1
ATOM 1475 C CA . ASN B 1 70 ? 9.578 -12.57 -3.451 1 93.94 70 ASN B CA 1
ATOM 1476 C C . ASN B 1 70 ? 9.195 -11.195 -3.986 1 93.94 70 ASN B C 1
ATOM 1478 O O . ASN B 1 70 ? 8.461 -11.086 -4.969 1 93.94 70 ASN B O 1
ATOM 1482 N N . ILE B 1 71 ? 9.703 -10.164 -3.303 1 95.12 71 ILE B N 1
ATOM 1483 C CA . ILE B 1 71 ? 9.375 -8.805 -3.725 1 95.12 71 ILE B CA 1
ATOM 1484 C C . ILE B 1 71 ? 10.641 -8.102 -4.23 1 95.12 71 ILE B C 1
ATOM 1486 O O . ILE B 1 71 ? 11.672 -8.109 -3.557 1 95.12 71 ILE B O 1
ATOM 1490 N N . THR B 1 72 ? 10.562 -7.656 -5.402 1 95.56 72 THR B N 1
ATOM 1491 C CA . THR B 1 72 ? 11.617 -6.832 -5.984 1 95.56 72 THR B CA 1
ATOM 1492 C C . THR B 1 72 ? 11.164 -5.379 -6.102 1 95.56 72 THR B C 1
ATOM 1494 O O . THR B 1 72 ? 10.195 -5.078 -6.801 1 95.56 72 THR B O 1
ATOM 1497 N N . VAL B 1 73 ? 11.875 -4.512 -5.438 1 95.69 73 VAL B N 1
ATOM 1498 C CA . VAL B 1 73 ? 11.547 -3.092 -5.5 1 95.69 73 VAL B CA 1
ATOM 1499 C C . VAL B 1 73 ? 12.219 -2.457 -6.715 1 95.69 73 VAL B C 1
ATOM 1501 O O . VAL B 1 73 ? 13.438 -2.508 -6.855 1 95.69 73 VAL B O 1
ATOM 1504 N N . HIS B 1 74 ? 11.43 -1.861 -7.531 1 94.44 74 HIS B N 1
ATOM 1505 C CA . HIS B 1 74 ? 11.945 -1.239 -8.742 1 94.44 74 HIS B CA 1
ATOM 1506 C C . HIS B 1 74 ? 12.242 0.239 -8.523 1 94.44 74 HIS B C 1
ATOM 1508 O O . HIS B 1 74 ? 13.18 0.784 -9.109 1 94.44 74 HIS B O 1
ATOM 1514 N N . SER B 1 75 ? 11.422 0.884 -7.797 1 90.12 75 SER B N 1
ATOM 1515 C CA . SER B 1 75 ? 11.609 2.293 -7.469 1 90.12 75 SER B CA 1
ATOM 1516 C C . SER B 1 75 ? 11.023 2.623 -6.098 1 90.12 75 SER B C 1
ATOM 1518 O O . SER B 1 75 ? 9.969 2.102 -5.723 1 90.12 75 SER B O 1
ATOM 1520 N N . ALA B 1 76 ? 11.812 3.455 -5.375 1 90.31 76 ALA B N 1
ATOM 1521 C CA . ALA B 1 76 ? 11.367 3.951 -4.078 1 90.31 76 ALA B CA 1
ATOM 1522 C C . ALA B 1 76 ? 11.75 5.418 -3.891 1 90.31 76 ALA B C 1
ATOM 1524 O O . ALA B 1 76 ? 12.922 5.785 -4.027 1 90.31 76 ALA B O 1
ATOM 1525 N N . THR B 1 77 ? 10.719 6.203 -3.734 1 84.19 77 THR B N 1
ATOM 1526 C CA . THR B 1 77 ? 10.914 7.613 -3.406 1 84.19 77 THR B CA 1
ATOM 1527 C C . THR B 1 77 ? 10.203 7.969 -2.107 1 84.19 77 THR B C 1
ATOM 1529 O O . THR B 1 77 ? 9.602 7.105 -1.466 1 84.19 77 THR B O 1
ATOM 1532 N N . PHE B 1 78 ? 10.227 9.164 -1.782 1 79.69 78 PHE B N 1
ATOM 1533 C CA . PHE B 1 78 ? 9.539 9.609 -0.579 1 79.69 78 PHE B CA 1
ATOM 1534 C C . PHE B 1 78 ? 8.023 9.539 -0.766 1 79.69 78 PHE B C 1
ATOM 1536 O O . PHE B 1 78 ? 7.273 9.617 0.206 1 79.69 78 PHE B O 1
ATOM 1543 N N . HIS B 1 79 ? 7.633 9.258 -2.021 1 78.56 79 HIS B N 1
ATOM 1544 C CA . HIS B 1 79 ? 6.207 9.367 -2.297 1 78.56 79 HIS B CA 1
ATOM 1545 C C . HIS B 1 79 ? 5.621 8.016 -2.695 1 78.56 79 HIS B C 1
ATOM 1547 O O . HIS B 1 79 ? 4.414 7.793 -2.568 1 78.56 79 HIS B O 1
ATOM 1553 N N . HIS B 1 80 ? 6.516 7.195 -3.24 1 86.5 80 HIS B N 1
ATOM 1554 C CA . HIS B 1 80 ? 5.945 5.945 -3.727 1 86.5 80 HIS B CA 1
ATOM 1555 C C . HIS B 1 80 ? 6.965 4.812 -3.666 1 86.5 80 HIS B C 1
ATOM 1557 O O . HIS B 1 80 ? 8.172 5.059 -3.607 1 86.5 80 HIS B O 1
ATOM 1563 N N . ILE B 1 81 ? 6.465 3.607 -3.65 1 91.25 81 ILE B N 1
ATOM 1564 C CA . ILE B 1 81 ? 7.234 2.385 -3.844 1 91.25 81 ILE B CA 1
ATOM 1565 C C . ILE B 1 81 ? 6.629 1.565 -4.98 1 91.25 81 ILE B C 1
ATOM 1567 O O . ILE B 1 81 ? 5.418 1.322 -5 1 91.25 81 ILE B O 1
ATOM 1571 N N . LEU B 1 82 ? 7.461 1.313 -5.992 1 93.44 82 LEU B N 1
ATOM 1572 C CA . LEU B 1 82 ? 7.117 0.397 -7.074 1 93.44 82 LEU B CA 1
ATOM 1573 C C . LEU B 1 82 ? 7.82 -0.945 -6.891 1 93.44 82 LEU B C 1
ATOM 1575 O O . LEU B 1 82 ? 9.047 -1.002 -6.805 1 93.44 82 LEU B O 1
ATOM 1579 N N . ALA B 1 83 ? 6.961 -1.991 -6.836 1 95.81 83 ALA B N 1
ATOM 1580 C CA . ALA B 1 83 ? 7.559 -3.299 -6.574 1 95.81 83 ALA B CA 1
ATOM 1581 C C . ALA B 1 83 ? 6.863 -4.391 -7.387 1 95.81 83 ALA B C 1
ATOM 1583 O O . ALA B 1 83 ? 5.691 -4.258 -7.738 1 95.81 83 ALA B O 1
ATOM 1584 N N . ASN B 1 84 ? 7.625 -5.398 -7.656 1 95.06 84 ASN B N 1
ATOM 1585 C CA . ASN B 1 84 ? 7.082 -6.629 -8.227 1 95.06 84 ASN B CA 1
ATOM 1586 C C . ASN B 1 84 ? 6.988 -7.734 -7.176 1 95.06 84 ASN B C 1
ATOM 1588 O O . ASN B 1 84 ? 7.953 -7.992 -6.453 1 95.06 84 ASN B O 1
ATOM 1592 N N . VAL B 1 85 ? 5.828 -8.32 -7.109 1 93.69 85 VAL B N 1
ATOM 1593 C CA . VAL B 1 85 ? 5.586 -9.414 -6.176 1 93.69 85 VAL B CA 1
ATOM 1594 C C . VAL B 1 85 ? 5.527 -10.734 -6.934 1 93.69 85 VAL B C 1
ATOM 1596 O O . VAL B 1 85 ? 4.734 -10.891 -7.867 1 93.69 85 VAL B O 1
ATOM 1599 N N . VAL B 1 86 ? 6.336 -11.625 -6.473 1 92.25 86 VAL B N 1
ATOM 1600 C CA . VAL B 1 86 ? 6.387 -12.938 -7.117 1 92.25 86 VAL B CA 1
ATOM 1601 C C . VAL B 1 86 ? 6.125 -14.031 -6.086 1 92.25 86 VAL B C 1
ATOM 1603 O O . VAL B 1 86 ? 6.75 -14.055 -5.023 1 92.25 86 VAL B O 1
ATOM 1606 N N . HIS B 1 87 ? 5.258 -14.836 -6.371 1 88.56 87 HIS B N 1
ATOM 1607 C CA . HIS B 1 87 ? 5.094 -16.047 -5.582 1 88.56 87 HIS B CA 1
ATOM 1608 C C . HIS B 1 87 ? 6.051 -17.141 -6.043 1 88.56 87 HIS B C 1
ATOM 1610 O O . HIS B 1 87 ? 5.891 -17.703 -7.133 1 88.56 87 HIS B O 1
ATOM 1616 N N . PRO B 1 88 ? 6.844 -17.484 -5.211 1 85.94 88 PRO B N 1
ATOM 1617 C CA . PRO B 1 88 ? 7.922 -18.359 -5.66 1 85.94 88 PRO B CA 1
ATOM 1618 C C . PRO B 1 88 ? 7.41 -19.719 -6.121 1 85.94 88 PRO B C 1
ATOM 1620 O O . PRO B 1 88 ? 7.93 -20.297 -7.086 1 85.94 88 PRO B O 1
ATOM 1623 N N . ALA B 1 89 ? 6.453 -20.297 -5.504 1 82.12 89 ALA B N 1
ATOM 1624 C CA . ALA B 1 89 ? 5.996 -21.656 -5.809 1 82.12 89 ALA B CA 1
ATOM 1625 C C . ALA B 1 89 ? 5.234 -21.688 -7.129 1 82.12 89 ALA B C 1
ATOM 1627 O O . ALA B 1 89 ? 5.398 -22.625 -7.922 1 82.12 89 ALA B O 1
ATOM 1628 N N . SER B 1 90 ? 4.492 -20.656 -7.41 1 82.56 90 SER B N 1
ATOM 1629 C CA . SER B 1 90 ? 3.645 -20.656 -8.594 1 82.56 90 SER B CA 1
ATOM 1630 C C . SER B 1 90 ? 4.281 -19.875 -9.742 1 82.56 90 SER B C 1
ATOM 1632 O O . SER B 1 90 ? 3.953 -20.094 -10.906 1 82.56 90 SER B O 1
ATOM 1634 N N . GLY B 1 91 ? 5.188 -19.016 -9.422 1 84.75 91 GLY B N 1
ATOM 1635 C CA . GLY B 1 91 ? 5.793 -18.156 -10.422 1 84.75 91 GLY B CA 1
ATOM 1636 C C . GLY B 1 91 ? 4.914 -16.969 -10.797 1 84.75 91 GLY B C 1
ATOM 1637 O O . GLY B 1 91 ? 5.309 -16.125 -11.602 1 84.75 91 GLY B O 1
ATOM 1638 N N . VAL B 1 92 ? 3.777 -16.938 -10.18 1 84.38 92 VAL B N 1
ATOM 1639 C CA . VAL B 1 92 ? 2.852 -15.852 -10.469 1 84.38 92 VAL B CA 1
ATOM 1640 C C . VAL B 1 92 ? 3.402 -14.547 -9.898 1 84.38 92 VAL B C 1
ATOM 1642 O O . VAL B 1 92 ? 3.934 -14.523 -8.789 1 84.38 92 VAL B O 1
ATOM 1645 N N . GLN B 1 93 ? 3.279 -13.5 -10.844 1 89.5 93 GLN B N 1
ATOM 1646 C CA . GLN B 1 93 ? 3.803 -12.203 -10.414 1 89.5 93 GLN B CA 1
ATOM 1647 C C . GLN B 1 93 ? 2.816 -11.078 -10.719 1 89.5 93 GLN B C 1
ATOM 1649 O O . GLN B 1 93 ? 1.994 -11.203 -11.625 1 89.5 93 GLN B O 1
ATOM 1654 N N . PHE B 1 94 ? 2.941 -10.047 -9.914 1 90 94 PHE B N 1
ATOM 1655 C CA . PHE B 1 94 ? 2.186 -8.828 -10.188 1 90 94 PHE B CA 1
ATOM 1656 C C . PHE B 1 94 ? 2.947 -7.598 -9.719 1 90 94 PHE B C 1
ATOM 1658 O O . PHE B 1 94 ? 3.844 -7.699 -8.875 1 90 94 PHE B O 1
ATOM 1665 N N . CYS B 1 95 ? 2.549 -6.473 -10.344 1 93.62 95 CYS B N 1
ATOM 1666 C CA . CYS B 1 95 ? 3.18 -5.195 -10.031 1 93.62 95 CYS B CA 1
ATOM 1667 C C . CYS B 1 95 ? 2.338 -4.402 -9.039 1 93.62 95 CYS B C 1
ATOM 1669 O O . CYS B 1 95 ? 1.123 -4.281 -9.203 1 93.62 95 CYS B O 1
ATOM 1671 N N . LEU B 1 96 ? 3.029 -3.906 -8.016 1 93.81 96 LEU B N 1
ATOM 1672 C CA . LEU B 1 96 ? 2.395 -3.182 -6.918 1 93.81 96 LEU B CA 1
ATOM 1673 C C . LEU B 1 96 ? 2.957 -1.769 -6.801 1 93.81 96 LEU B C 1
ATOM 1675 O O . LEU B 1 96 ? 4.176 -1.576 -6.832 1 93.81 96 LEU B O 1
ATOM 1679 N N . ILE B 1 97 ? 2.035 -0.776 -6.691 1 92.38 97 ILE B N 1
ATOM 1680 C CA . ILE B 1 97 ? 2.428 0.6 -6.406 1 92.38 97 ILE B CA 1
ATOM 1681 C C . ILE B 1 97 ? 1.764 1.065 -5.109 1 92.38 97 ILE B C 1
ATOM 1683 O O . ILE B 1 97 ? 0.552 0.917 -4.938 1 92.38 97 ILE B O 1
ATOM 1687 N N . CYS B 1 98 ? 2.539 1.545 -4.242 1 91.44 98 CYS B N 1
ATOM 1688 C CA . CYS B 1 98 ? 2.031 2.178 -3.031 1 91.44 98 CYS B CA 1
ATOM 1689 C C . CYS B 1 98 ? 2.492 3.627 -2.939 1 91.44 98 CYS B C 1
ATOM 1691 O O . CYS B 1 98 ? 3.676 3.92 -3.121 1 91.44 98 CYS B O 1
ATOM 1693 N N . THR B 1 99 ? 1.527 4.484 -2.641 1 84.81 99 THR B N 1
ATOM 1694 C CA . THR B 1 99 ? 1.896 5.895 -2.586 1 84.81 99 THR B CA 1
ATOM 1695 C C . THR B 1 99 ? 1.465 6.516 -1.26 1 84.81 99 THR B C 1
ATOM 1697 O O . THR B 1 99 ? 0.481 6.082 -0.656 1 84.81 99 THR B O 1
ATOM 1700 N N . SER B 1 100 ? 2.246 7.531 -0.851 1 76.75 100 SER B N 1
ATOM 1701 C CA . SER B 1 100 ? 1.904 8.305 0.337 1 76.75 100 SER B CA 1
ATOM 1702 C C . SER B 1 100 ? 1.292 9.648 -0.038 1 76.75 100 SER B C 1
ATOM 1704 O O . SER B 1 100 ? 1.207 9.992 -1.22 1 76.75 100 SER B O 1
ATOM 1706 N N . LYS B 1 101 ? 0.82 10.461 1.035 1 64.75 101 LYS B N 1
ATOM 1707 C CA . LYS B 1 101 ? 0.181 11.766 0.921 1 64.75 101 LYS B CA 1
ATOM 1708 C C . LYS B 1 101 ? 1.031 12.719 0.089 1 64.75 101 LYS B C 1
ATOM 1710 O O . LYS B 1 101 ? 0.499 13.523 -0.685 1 64.75 101 LYS B O 1
ATOM 1715 N N . HIS B 1 102 ? 2.273 12.945 0.451 1 53.09 102 HIS B N 1
ATOM 1716 C CA . HIS B 1 102 ? 3.018 14.094 -0.043 1 53.09 102 HIS B CA 1
ATOM 1717 C C . HIS B 1 102 ? 3.562 13.844 -1.444 1 53.09 102 HIS B C 1
ATOM 1719 O O . HIS B 1 102 ? 4.504 14.508 -1.879 1 53.09 102 HIS B O 1
ATOM 1725 N N . ALA B 1 103 ? 3.02 12.953 -2.094 1 46.62 103 ALA B N 1
ATOM 1726 C CA . ALA B 1 103 ? 3.648 12.953 -3.412 1 46.62 103 ALA B CA 1
ATOM 1727 C C . ALA B 1 103 ? 3.502 14.312 -4.09 1 46.62 103 ALA B C 1
ATOM 1729 O O . ALA B 1 103 ? 2.498 14.578 -4.758 1 46.62 103 ALA B O 1
ATOM 1730 N N . ARG B 1 104 ? 3.982 15.352 -3.326 1 40.03 104 ARG B N 1
ATOM 1731 C CA . ARG B 1 104 ? 4.051 16.609 -4.055 1 40.03 104 ARG B CA 1
ATOM 1732 C C . ARG B 1 104 ? 4.586 16.406 -5.465 1 40.03 104 ARG B C 1
ATOM 1734 O O . ARG B 1 104 ? 5.48 15.578 -5.68 1 40.03 104 ARG B O 1
ATOM 1741 N N . VAL B 1 105 ? 3.9 16.75 -6.43 1 37.41 105 VAL B N 1
ATOM 1742 C CA . VAL B 1 105 ? 4.277 16.812 -7.836 1 37.41 105 VAL B CA 1
ATOM 1743 C C . VAL B 1 105 ? 5.707 17.328 -7.969 1 37.41 105 VAL B C 1
ATOM 1745 O O . VAL B 1 105 ? 6.262 17.359 -9.07 1 37.41 105 VAL B O 1
ATOM 1748 N N . LEU B 1 106 ? 6.234 18.016 -7.152 1 34.59 106 LEU B N 1
ATOM 1749 C CA . LEU B 1 106 ? 7.473 18.641 -7.609 1 34.59 106 LEU B CA 1
ATOM 1750 C C . LEU B 1 106 ? 8.406 17.609 -8.227 1 34.59 106 LEU B C 1
ATOM 1752 O O . LEU B 1 106 ? 8.953 17.828 -9.305 1 34.59 106 LEU B O 1
ATOM 1756 N N . GLN B 1 107 ? 9.234 16.812 -7.414 1 33.5 107 GLN B N 1
ATOM 1757 C CA . GLN B 1 107 ? 10.477 16.25 -7.941 1 33.5 107 GLN B CA 1
ATOM 1758 C C . GLN B 1 107 ? 10.195 15.062 -8.852 1 33.5 107 GLN B C 1
ATOM 1760 O O . GLN B 1 107 ? 11.094 14.266 -9.133 1 33.5 107 GLN B O 1
ATOM 1765 N N . TRP B 1 108 ? 9.109 14.68 -9.055 1 36.03 108 TRP B N 1
ATOM 1766 C CA . TRP B 1 108 ? 9.016 13.633 -10.07 1 36.03 108 TRP B CA 1
ATOM 1767 C C . TRP B 1 108 ? 9.672 14.078 -11.375 1 36.03 108 TRP B C 1
ATOM 1769 O O . TRP B 1 108 ? 9.727 13.305 -12.336 1 36.03 108 TRP B O 1
ATOM 1779 N N . TYR B 1 109 ? 9.828 15.273 -11.508 1 32.09 109 TYR B N 1
ATOM 1780 C CA . TYR B 1 109 ? 10.625 15.633 -12.68 1 32.09 109 TYR B CA 1
ATOM 1781 C C . TYR B 1 109 ? 11.852 14.734 -12.797 1 32.09 109 TYR B C 1
ATOM 1783 O O . TYR B 1 109 ? 12.461 14.648 -13.859 1 32.09 109 TYR B O 1
ATOM 1791 N N . PHE B 1 110 ? 12.312 14.266 -11.75 1 31.72 110 PHE B N 1
ATOM 1792 C CA . PHE B 1 110 ? 13.633 13.711 -12.031 1 31.72 110 PHE B CA 1
ATOM 1793 C C . PHE B 1 110 ? 13.523 12.383 -12.773 1 31.72 110 PHE B C 1
ATOM 1795 O O . PHE B 1 110 ? 14.438 11.992 -13.492 1 31.72 110 PHE B O 1
ATOM 1802 N N . PHE B 1 111 ? 12.547 11.508 -12.539 1 31.47 111 PHE B N 1
ATOM 1803 C CA . PHE B 1 111 ? 12.883 10.289 -13.266 1 31.47 111 PHE B CA 1
ATOM 1804 C C . PHE B 1 111 ? 12.492 10.406 -14.734 1 31.47 111 PHE B C 1
ATOM 1806 O O . PHE B 1 111 ? 12.484 9.414 -15.461 1 31.47 111 PHE B O 1
ATOM 1813 N N . SER B 1 112 ? 12.055 11.484 -15.203 1 31.41 112 SER B N 1
ATOM 1814 C CA . SER B 1 112 ? 12.336 11.602 -16.625 1 31.41 112 SER B CA 1
ATOM 1815 C C . SER B 1 112 ? 13.82 11.383 -16.922 1 31.41 112 SER B C 1
ATOM 1817 O O . SER B 1 112 ? 14.562 12.344 -17.125 1 31.41 112 SER B O 1
ATOM 1819 N N . PHE B 1 113 ? 14.625 10.781 -16.25 1 28.36 113 PHE B N 1
ATOM 1820 C CA . PHE B 1 113 ? 15.977 10.664 -16.781 1 28.36 113 PHE B CA 1
ATOM 1821 C C . PHE B 1 113 ? 15.953 10.266 -18.25 1 28.36 113 PHE B C 1
ATOM 1823 O O . PHE B 1 113 ? 16.578 10.914 -19.078 1 28.36 113 PHE B O 1
ATOM 1830 N N . ASN B 1 114 ? 16.484 8.938 -18.609 1 30.38 114 ASN B N 1
ATOM 1831 C CA . ASN B 1 114 ? 17.344 8.562 -19.734 1 30.38 114 ASN B CA 1
ATOM 1832 C C . ASN B 1 114 ? 16.531 8.352 -21.016 1 30.38 114 ASN B C 1
ATOM 1834 O O . ASN B 1 114 ? 16.109 7.234 -21.297 1 30.38 114 ASN B O 1
ATOM 1838 N N . ARG B 1 115 ? 15.547 9.039 -21.344 1 28.11 115 ARG B N 1
ATOM 1839 C CA . ARG B 1 115 ? 15.68 9.047 -22.797 1 28.11 115 ARG B CA 1
ATOM 1840 C C . ARG B 1 115 ? 17.047 9.586 -23.219 1 28.11 115 ARG B C 1
ATOM 1842 O O . ARG B 1 115 ? 17.469 10.656 -22.766 1 28.11 115 ARG B O 1
ATOM 1849 N N . PRO B 1 116 ? 17.906 8.812 -23.828 1 29.33 116 PRO B N 1
ATOM 1850 C CA . PRO B 1 116 ? 18.953 9.414 -24.656 1 29.33 116 PRO B CA 1
ATOM 1851 C C . PRO B 1 116 ? 18.422 10.562 -25.516 1 29.33 116 PRO B C 1
ATOM 1853 O O . PRO B 1 116 ? 17.344 10.461 -26.109 1 29.33 116 PRO B O 1
ATOM 1856 N N . LEU B 1 117 ? 18.609 11.766 -25.234 1 28.12 117 LEU B N 1
ATOM 1857 C CA . LEU B 1 117 ? 18.812 12.781 -26.266 1 28.12 117 LEU B CA 1
ATOM 1858 C C . LEU B 1 117 ? 19.547 12.203 -27.469 1 28.12 117 LEU B C 1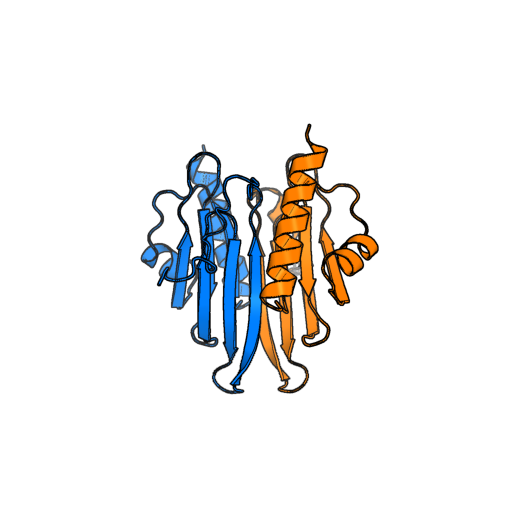
ATOM 1860 O O . LEU B 1 117 ? 20.703 11.789 -27.344 1 28.12 117 LEU B O 1
ATOM 1864 N N . SER B 1 118 ? 18.969 11.406 -28.266 1 27.19 118 SER B N 1
ATOM 1865 C CA . SER B 1 118 ? 19.672 11.367 -29.531 1 27.19 118 SER B CA 1
ATOM 1866 C C . SER B 1 118 ? 20.078 12.766 -30 1 27.19 118 SER B C 1
ATOM 1868 O O . SER B 1 118 ? 19.234 13.656 -30.094 1 27.19 118 SER B O 1
ATOM 1870 N N . GLN B 1 119 ? 21.297 13.094 -29.75 1 24.38 119 GLN B N 1
ATOM 1871 C CA . GLN B 1 119 ? 22.031 13.82 -30.766 1 24.38 119 GLN B CA 1
ATOM 1872 C C . GLN B 1 119 ? 21.922 13.133 -32.125 1 24.38 119 GLN B C 1
ATOM 1874 O O . GLN B 1 119 ? 21.953 11.906 -32.219 1 24.38 119 GLN B O 1
#

Nearest PDB structures (foldseek):
  2fph-assembly1_X  TM=5.453E-01  e=2.800E+00  Streptococcus pneumoniae R6
  4v6i-assembly1_AH  TM=4.771E-01  e=3.595E+00  Saccharomyces cerevisiae
  8eey-assembly1_A  TM=2.957E-01  e=1.499E+00  Desulfonema ishimotonii
  6ymh-assembly1_BBB  TM=2.878E-01  e=4.073E+00  Escherichia coli K-12
  6ymh-assembly1_BBB  TM=2.880E-01  e=4.069E+00  Escherichia coli K-12